Protein AF-A0A3R6K7F9-F1 (afdb_monomer)

Radius of gyration: 32.55 Å; Cα contacts (8 Å, |Δi|>4): 273; chains: 1; bounding box: 119×40×56 Å

pLDDT: mean 81.78, std 15.47, range [38.12, 97.56]

Sequence (192 aa):
MNESFYEGEYFMNFKKLGSNKYKSAFTLAELLVVVAIVGILVAISIPVFTSQRKKAIIATNKANIRAAKAAAIAAMYDDEASLDKASSSTKGAVSYFVYDVKSGSIVTTISSGNYNPTVTYAGKSWTMNELGRQMRSDASAYKICEVVLVYVGNNADDGALIQTAPYYTDDDELGFAKNNPFGPGNGSANAS

Solvent-accessible surface area (backbone atoms only — not comparable to full-atom values): 10979 Å² total; per-residue (Å²): 133,87,86,80,89,83,82,80,81,81,81,79,80,80,79,82,82,83,70,96,65,91,68,86,68,83,47,71,65,62,52,50,55,49,55,53,53,51,50,58,52,47,68,58,44,52,64,53,52,54,53,52,50,47,52,50,34,52,51,50,40,42,51,51,45,52,51,35,50,54,50,46,53,53,53,27,76,75,30,68,66,32,42,51,18,51,70,32,89,48,66,30,22,28,24,41,31,36,21,34,56,84,81,69,41,74,79,45,79,45,68,39,69,55,81,66,49,79,44,78,57,96,94,38,80,35,40,49,57,55,50,19,42,49,33,36,49,42,45,76,69,66,40,71,56,62,49,35,37,37,39,36,16,30,48,71,66,61,35,41,51,66,32,26,11,48,34,44,45,85,84,73,40,74,49,66,83,85,86,56,38,47,30,63,53,55,88,50,85,78,74,97

Mean predicted aligned error: 11.05 Å

Foldseek 3Di:
DDDDDDDDDDDDDPDPDDDDDPPVDCDPVNVVVVVVVVVVVCVVCVVVVVVVLLVVLLVLQLVLQVLQLVQVVVVCVVDPLSVCQLPDPDAQQKKKFKAFSVVSHTPDIDRDSDDFDWDDDPNDIDTPQRVLLVQLVCVVVSHRRRIKMWMAGDHNFAADRIWIRFFADPVSHTDDRDRGSIHDGHPCPDTD

Nearest PDB structures (foldseek):
  7x30-assembly1_P  TM=4.704E-01  e=4.367E+00  Staphylococcus phage S6
  6p8o-assembly1_A  TM=2.411E-01  e=7.192E+00  Pseudomonas aeruginosa
  6p8o-assembly2_B  TM=2.421E-01  e=8.148E+00  Pseudomonas aeruginosa
  4ftx-assembly1_A  TM=2.309E-01  e=7.192E+00  Saccharomyces cerevisiae S288C

Structure (mmCIF, N/CA/C/O backbone):
data_AF-A0A3R6K7F9-F1
#
_entry.id   AF-A0A3R6K7F9-F1
#
loop_
_atom_site.group_PDB
_atom_site.id
_atom_site.type_symbol
_atom_site.label_atom_id
_atom_site.label_alt_id
_atom_site.label_comp_id
_atom_site.label_asym_id
_atom_site.label_entity_id
_atom_site.label_seq_id
_atom_site.pdbx_PDB_ins_code
_atom_site.Cartn_x
_atom_site.Cartn_y
_atom_site.Cartn_z
_atom_site.occupancy
_atom_site.B_iso_or_equiv
_atom_site.auth_seq_id
_atom_site.auth_comp_id
_atom_site.auth_asym_id
_atom_site.auth_atom_id
_atom_site.pdbx_PDB_model_num
ATOM 1 N N . MET A 1 1 ? -95.256 10.271 21.109 1.00 38.12 1 MET A N 1
ATOM 2 C CA . MET A 1 1 ? -95.340 8.823 20.834 1.00 38.12 1 MET A CA 1
ATOM 3 C C . MET A 1 1 ? -94.013 8.468 20.184 1.00 38.12 1 MET A C 1
ATOM 5 O O . MET A 1 1 ? -93.794 8.900 19.062 1.00 38.12 1 MET A O 1
ATOM 9 N N . ASN A 1 2 ? -92.992 8.135 20.982 1.00 42.25 2 ASN A N 1
ATOM 10 C CA . ASN A 1 2 ? -92.699 6.795 21.548 1.00 42.25 2 ASN A CA 1
ATOM 11 C C . ASN A 1 2 ? -92.408 5.811 20.410 1.00 42.25 2 ASN A C 1
ATOM 13 O O . ASN A 1 2 ? -93.186 5.761 19.468 1.00 42.25 2 ASN A O 1
ATOM 17 N N . GLU A 1 3 ? -91.368 4.988 20.393 1.00 46.72 3 GLU A N 1
ATOM 18 C CA . GLU A 1 3 ? -90.313 4.546 21.324 1.00 46.72 3 GLU A CA 1
ATOM 19 C C . GLU A 1 3 ? -89.380 3.710 20.414 1.00 46.72 3 GLU A C 1
ATOM 21 O O . GLU A 1 3 ? -89.854 3.107 19.455 1.00 46.72 3 GLU A O 1
ATOM 26 N N . SER A 1 4 ? -88.057 3.661 20.523 1.00 39.88 4 SER A N 1
ATOM 27 C CA . SER A 1 4 ? -87.260 2.825 21.443 1.00 39.88 4 SER A CA 1
ATOM 28 C C . SER A 1 4 ? -85.889 2.709 20.742 1.00 39.88 4 SER A C 1
ATOM 30 O O . SER A 1 4 ? -85.823 2.405 19.555 1.00 39.88 4 SER A O 1
ATOM 32 N N . PHE A 1 5 ? -84.806 3.275 21.272 1.00 47.31 5 PHE A N 1
ATOM 33 C CA . PHE A 1 5 ? -83.862 2.641 22.200 1.00 47.31 5 PHE A CA 1
ATOM 34 C C . PHE A 1 5 ? -83.457 1.213 21.791 1.00 47.31 5 PHE A C 1
ATOM 36 O O . PHE A 1 5 ? -84.077 0.237 22.197 1.00 47.31 5 PHE A O 1
ATOM 43 N N . TYR A 1 6 ? -82.387 1.109 20.998 1.00 52.88 6 TYR A N 1
ATOM 44 C CA . TYR A 1 6 ? -81.617 -0.124 20.837 1.00 52.88 6 TYR A CA 1
ATOM 45 C C . TYR A 1 6 ? -80.310 0.024 21.620 1.00 52.88 6 TYR A C 1
ATOM 47 O O . TYR A 1 6 ? -79.323 0.543 21.099 1.00 52.88 6 TYR A O 1
ATOM 55 N N . GLU A 1 7 ? -80.305 -0.423 22.877 1.00 55.41 7 GLU A N 1
ATOM 56 C CA . GLU A 1 7 ? -79.061 -0.771 23.564 1.00 55.41 7 GLU A CA 1
ATOM 57 C C . GLU A 1 7 ? -78.643 -2.171 23.119 1.00 55.41 7 GLU A C 1
ATOM 59 O O . GLU A 1 7 ? -79.274 -3.173 23.449 1.00 55.41 7 GLU A O 1
ATOM 64 N N . GLY A 1 8 ? -77.586 -2.237 22.313 1.00 58.84 8 GLY A N 1
ATOM 65 C CA . GLY A 1 8 ? -76.864 -3.479 22.088 1.00 58.84 8 GLY A CA 1
ATOM 66 C C . GLY A 1 8 ? -75.896 -3.698 23.243 1.00 58.84 8 GLY A C 1
ATOM 67 O O . GLY A 1 8 ? -74.844 -3.062 23.288 1.00 58.84 8 GLY A O 1
ATOM 68 N N . GLU A 1 9 ? -76.234 -4.587 24.173 1.00 59.97 9 GLU A N 1
ATOM 69 C CA . GLU A 1 9 ? -75.288 -5.042 25.189 1.00 59.97 9 GLU A CA 1
ATOM 70 C C . GLU A 1 9 ? -74.189 -5.895 24.536 1.00 59.97 9 GLU A C 1
ATOM 72 O O . GLU A 1 9 ? -74.409 -7.029 24.105 1.00 59.97 9 GLU A O 1
ATOM 77 N N . TYR A 1 10 ? -72.971 -5.356 24.461 1.00 63.41 10 TYR A N 1
ATOM 78 C CA . TYR A 1 10 ? -71.791 -6.129 24.082 1.00 63.41 10 TYR A CA 1
ATOM 79 C C . TYR A 1 10 ? -71.308 -6.944 25.289 1.00 63.41 10 TYR A C 1
ATOM 81 O O . TYR A 1 10 ? -70.499 -6.484 26.093 1.00 63.41 10 TYR A O 1
ATOM 89 N N . PHE A 1 11 ? -71.781 -8.185 25.408 1.00 60.78 11 PHE A N 1
ATOM 90 C CA . PHE A 1 11 ? -71.255 -9.146 26.377 1.00 60.78 11 PHE A CA 1
ATOM 91 C C . PHE A 1 11 ? -69.821 -9.564 26.007 1.00 60.78 11 PHE A C 1
ATOM 93 O O . PHE A 1 11 ? -69.600 -10.432 25.160 1.00 60.78 11 PHE A O 1
ATOM 100 N N . MET A 1 12 ? -68.819 -8.979 26.670 1.00 61.97 12 MET A N 1
ATOM 101 C CA . MET A 1 12 ? -67.448 -9.499 2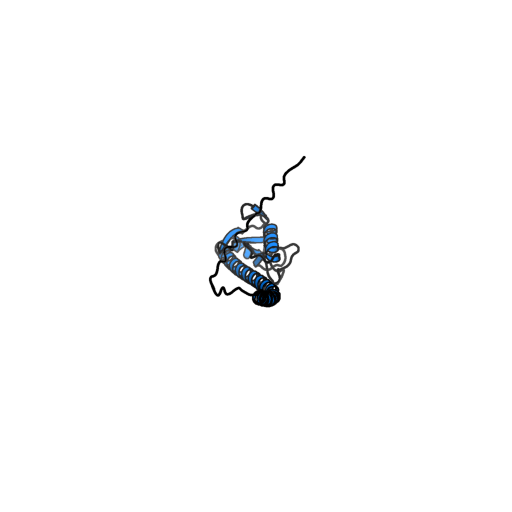6.652 1.00 61.97 12 MET A CA 1
ATOM 102 C C . MET A 1 12 ? -67.352 -10.753 27.529 1.00 61.97 12 MET A C 1
ATOM 104 O O . MET A 1 12 ? -67.351 -10.687 28.757 1.00 61.97 12 MET A O 1
ATOM 108 N N . ASN A 1 13 ? -67.238 -11.914 26.889 1.00 59.28 13 ASN A N 1
ATOM 109 C CA . ASN A 1 13 ? -67.060 -13.193 27.564 1.00 59.28 13 ASN A CA 1
ATOM 110 C C . ASN A 1 13 ? -65.585 -13.366 27.980 1.00 59.28 13 ASN A C 1
ATOM 112 O O . ASN A 1 13 ? -64.733 -13.735 27.168 1.00 59.28 13 ASN A O 1
ATOM 116 N N . PHE A 1 14 ? -65.256 -13.072 29.241 1.00 60.75 14 PHE A N 1
ATOM 117 C CA . PHE A 1 14 ? -63.891 -13.221 29.752 1.00 60.75 14 PHE A CA 1
ATOM 118 C C . PHE A 1 14 ? -63.620 -14.689 30.110 1.00 60.75 14 PHE A C 1
ATOM 120 O O . PHE A 1 14 ? -63.813 -15.138 31.242 1.00 60.75 14 PHE A O 1
ATOM 127 N N . LYS A 1 15 ? -63.164 -15.473 29.126 1.00 62.62 15 LYS A N 1
ATOM 128 C CA . LYS A 1 15 ? -62.689 -16.843 29.354 1.00 62.62 15 LYS A CA 1
ATOM 129 C C . LYS A 1 15 ? -61.452 -16.793 30.255 1.00 62.62 15 LYS A C 1
ATOM 131 O O . LYS A 1 15 ? -60.356 -16.452 29.815 1.00 62.62 15 LYS A O 1
ATOM 136 N N . LYS A 1 16 ? -61.632 -17.145 31.529 1.00 60.97 16 LYS A N 1
ATOM 137 C CA . LYS A 1 16 ? -60.562 -17.271 32.526 1.00 60.97 16 LYS A CA 1
ATOM 138 C C . LYS A 1 16 ? -59.625 -18.416 32.118 1.00 60.97 16 LYS A C 1
ATOM 140 O O . LYS A 1 16 ? -59.870 -19.578 32.431 1.00 60.97 16 LYS A O 1
ATOM 145 N N . LEU A 1 17 ? -58.559 -18.094 31.388 1.00 60.81 17 LEU A N 1
ATOM 146 C CA . LEU A 1 17 ? -57.470 -19.023 31.087 1.00 60.81 17 LEU A CA 1
ATOM 147 C C . LEU A 1 17 ? -56.570 -19.146 32.319 1.00 60.81 17 LEU A C 1
ATOM 149 O O . LEU A 1 17 ? -55.587 -18.428 32.480 1.00 60.81 17 LEU A O 1
ATOM 153 N N . GLY A 1 18 ? -56.940 -20.063 33.210 1.00 65.38 18 GLY A N 1
ATOM 154 C CA . GLY A 1 18 ? -56.031 -20.583 34.220 1.00 65.38 18 GLY A CA 1
ATOM 155 C C . GLY A 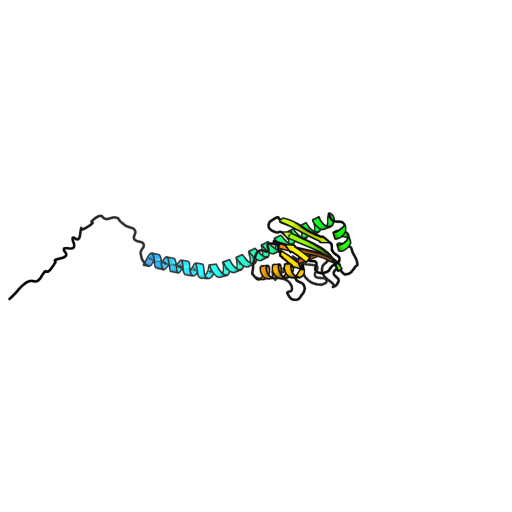1 18 ? -55.087 -21.608 33.597 1.00 65.38 18 GLY A C 1
ATOM 156 O O . GLY A 1 18 ? -55.534 -22.644 33.121 1.00 65.38 18 GLY A O 1
ATOM 157 N N . SER A 1 19 ? -53.783 -21.340 33.638 1.00 53.56 19 SER A N 1
ATOM 158 C CA . SER A 1 19 ? -52.758 -22.380 33.780 1.00 53.56 19 SER A CA 1
ATOM 159 C C . SER A 1 19 ? -51.440 -21.720 34.173 1.00 53.56 19 SER A C 1
ATOM 161 O O . SER A 1 19 ? -50.854 -20.973 33.385 1.00 53.56 19 SER A O 1
ATOM 163 N N . ASN A 1 20 ? -50.986 -22.009 35.391 1.00 56.84 20 ASN A N 1
ATOM 164 C CA . ASN A 1 20 ? -49.657 -21.690 35.892 1.00 56.84 20 ASN A CA 1
ATOM 165 C C . ASN A 1 20 ? -48.597 -22.270 34.950 1.00 56.84 20 ASN A C 1
ATOM 167 O O . ASN A 1 20 ? -48.280 -23.455 34.996 1.00 56.84 20 ASN A O 1
ATOM 171 N N . LYS A 1 21 ? -48.037 -21.422 34.094 1.00 58.62 21 LYS A N 1
ATOM 172 C CA . LYS A 1 21 ? -46.681 -21.602 33.593 1.00 58.62 21 LYS A CA 1
ATOM 173 C C . LYS A 1 21 ? -45.859 -20.593 34.368 1.00 58.62 21 LYS A C 1
ATOM 175 O O . LYS A 1 21 ? -46.152 -19.402 34.270 1.00 58.62 21 LYS A O 1
ATOM 180 N N . TYR A 1 22 ? -44.862 -21.049 35.121 1.00 56.72 22 TYR A N 1
ATOM 181 C CA . TYR A 1 22 ? -43.756 -20.201 35.554 1.00 56.72 22 TYR A CA 1
ATOM 182 C C . TYR A 1 22 ? -43.057 -19.701 34.284 1.00 56.72 22 TYR A C 1
ATOM 184 O O . TYR A 1 22 ? -42.066 -20.259 33.828 1.00 56.72 22 TYR A O 1
ATOM 192 N N . LYS A 1 23 ? -43.653 -18.711 33.618 1.00 60.25 23 LYS A N 1
ATOM 193 C CA . LYS A 1 23 ? -42.991 -17.968 32.563 1.00 60.25 23 LYS A CA 1
ATOM 194 C C . LYS A 1 23 ? -41.960 -17.143 33.311 1.00 60.25 23 LYS A C 1
ATOM 196 O O . LYS A 1 23 ? -42.345 -16.253 34.065 1.00 60.25 23 LYS A O 1
ATOM 201 N N . SER A 1 24 ? -40.683 -17.479 33.153 1.00 65.94 24 SER A N 1
ATOM 202 C CA . SER A 1 24 ? -39.579 -16.607 33.543 1.00 65.94 24 SER A CA 1
ATOM 203 C C . SER A 1 24 ? -39.705 -15.329 32.712 1.00 65.94 24 SER A C 1
ATOM 205 O O . SER A 1 24 ? -39.184 -15.226 31.601 1.00 65.94 24 SER A O 1
ATOM 207 N N . ALA A 1 25 ? -40.535 -14.404 33.180 1.00 68.00 25 ALA A N 1
ATOM 208 C CA . ALA A 1 25 ? -40.687 -13.101 32.576 1.00 68.00 25 ALA A CA 1
ATOM 209 C C . ALA A 1 25 ? -39.438 -12.312 32.956 1.00 68.00 25 ALA A C 1
ATOM 211 O O . ALA A 1 25 ? -39.238 -12.009 34.129 1.00 68.00 25 ALA A O 1
ATOM 212 N N . PHE A 1 26 ? -38.595 -12.046 31.960 1.00 77.38 26 PHE A N 1
ATOM 213 C CA . PHE A 1 26 ? -37.447 -11.159 32.085 1.00 77.38 26 PHE A CA 1
ATOM 214 C C . PHE A 1 26 ? -37.941 -9.830 32.663 1.00 77.38 26 PHE A C 1
A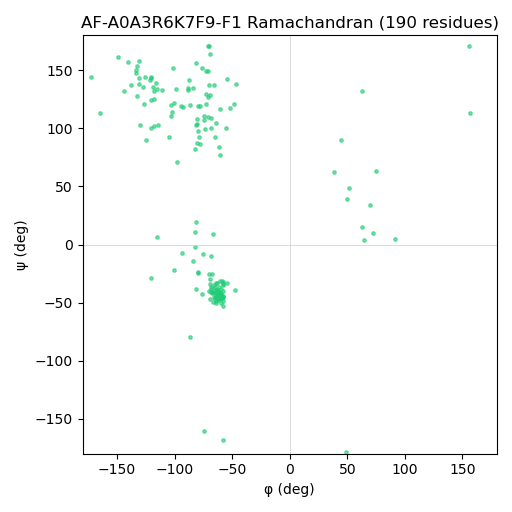TOM 216 O O . PHE A 1 26 ? -38.824 -9.186 32.088 1.00 77.38 26 PHE A O 1
ATOM 223 N N . THR A 1 27 ? -37.462 -9.465 33.844 1.00 88.19 27 THR A N 1
ATOM 224 C CA . THR A 1 27 ? -37.918 -8.254 34.519 1.00 88.19 27 THR A CA 1
ATOM 225 C C . THR A 1 27 ? -37.347 -7.025 33.808 1.00 88.19 27 THR A C 1
ATOM 227 O O . THR A 1 27 ? -36.249 -7.053 33.248 1.00 88.19 27 THR A O 1
ATOM 230 N N . LEU A 1 28 ? -38.074 -5.903 33.836 1.00 85.38 28 LEU A N 1
ATOM 231 C CA . LEU A 1 28 ? -37.563 -4.639 33.286 1.00 85.38 28 LEU A CA 1
ATOM 232 C C . LEU A 1 28 ? -36.253 -4.211 33.967 1.00 85.38 28 LEU A C 1
ATOM 234 O O . LEU A 1 28 ? -35.392 -3.629 33.316 1.00 85.38 28 LEU A O 1
ATOM 238 N N . ALA A 1 29 ? -36.087 -4.535 35.253 1.00 89.69 29 ALA A N 1
ATOM 239 C CA . ALA A 1 29 ? -34.870 -4.257 36.010 1.00 89.69 29 ALA A CA 1
ATOM 240 C C . ALA A 1 29 ? -33.674 -5.106 35.540 1.00 89.69 29 ALA A C 1
ATOM 242 O O . ALA A 1 29 ? -32.575 -4.571 35.398 1.00 89.69 29 ALA A O 1
ATOM 243 N N . GLU A 1 30 ? -33.886 -6.395 35.246 1.00 89.00 30 GLU A N 1
ATOM 244 C CA . GLU A 1 30 ? -32.853 -7.266 34.663 1.00 89.00 30 GLU A CA 1
ATOM 245 C C . GLU A 1 30 ? -32.405 -6.758 33.296 1.00 89.00 30 GLU A C 1
ATOM 247 O O . GLU A 1 30 ? -31.211 -6.718 33.014 1.00 89.00 30 GLU A O 1
ATOM 252 N N . LEU A 1 31 ? -33.337 -6.295 32.460 1.00 90.50 31 LEU A N 1
ATOM 253 C CA . LEU A 1 31 ? -32.965 -5.678 31.191 1.00 90.50 31 LEU A CA 1
ATOM 254 C C . LEU A 1 31 ? -32.183 -4.387 31.414 1.00 90.50 31 LEU A C 1
ATOM 256 O O . LEU A 1 31 ? -31.135 -4.204 30.802 1.00 90.50 31 LEU A O 1
ATOM 260 N N . LEU A 1 32 ? -32.651 -3.524 32.316 1.00 92.38 32 LEU A N 1
ATOM 261 C CA . LEU A 1 32 ? -32.056 -2.214 32.567 1.00 92.38 32 LEU A CA 1
ATOM 262 C C . LEU A 1 32 ? -30.598 -2.320 33.024 1.00 92.38 32 LEU A C 1
ATOM 264 O O . LEU A 1 32 ? -29.740 -1.616 32.488 1.00 92.38 32 LEU A O 1
ATOM 268 N N . VAL A 1 33 ? -30.291 -3.215 33.966 1.00 93.62 33 VAL A N 1
ATOM 269 C CA . VAL A 1 33 ? -28.906 -3.385 34.431 1.00 93.62 33 VAL A CA 1
ATOM 270 C C . VAL A 1 33 ? -28.003 -3.939 33.323 1.00 93.62 33 VAL A C 1
ATOM 272 O O . VAL A 1 33 ? -26.853 -3.522 33.202 1.00 93.62 33 VAL A O 1
ATOM 275 N N . VAL A 1 34 ? -28.529 -4.809 32.454 1.00 94.75 34 VAL A N 1
ATOM 276 C CA . VAL A 1 34 ? -27.771 -5.371 31.328 1.00 94.75 34 VAL A CA 1
ATOM 277 C C . VAL A 1 34 ? -27.427 -4.293 30.303 1.00 94.75 34 VAL A C 1
ATOM 279 O O . VAL A 1 34 ? -26.256 -4.165 29.944 1.00 94.75 34 VAL A O 1
ATOM 282 N N . VAL A 1 35 ? -28.393 -3.478 29.861 1.00 95.25 35 VAL A N 1
ATOM 283 C CA . VAL A 1 35 ? -28.083 -2.376 28.928 1.00 95.25 35 VAL A CA 1
ATOM 284 C C . VAL A 1 35 ? -27.157 -1.337 29.557 1.00 95.25 35 VAL A C 1
ATOM 286 O O . VAL A 1 35 ? -26.306 -0.799 28.850 1.00 95.25 35 VAL A O 1
ATOM 289 N N . ALA A 1 36 ? -27.250 -1.095 30.869 1.00 96.00 36 ALA A N 1
ATOM 290 C CA . ALA A 1 36 ? -26.322 -0.208 31.569 1.00 96.00 36 ALA A CA 1
ATOM 291 C C . ALA A 1 36 ? -24.875 -0.733 31.517 1.00 96.00 36 ALA A C 1
ATOM 293 O O . ALA A 1 36 ? -23.963 0.007 31.148 1.00 96.00 36 ALA A O 1
ATOM 294 N N . ILE A 1 37 ? -24.658 -2.019 31.816 1.00 96.81 37 ILE A N 1
ATOM 295 C CA . ILE A 1 37 ? -23.322 -2.635 31.768 1.00 96.81 37 ILE A CA 1
ATOM 296 C C . ILE A 1 37 ? -22.789 -2.679 30.328 1.00 96.81 37 ILE A C 1
ATOM 298 O O . ILE A 1 37 ? -21.645 -2.291 30.087 1.00 96.81 37 ILE A O 1
ATOM 302 N N . VAL A 1 38 ? -23.611 -3.089 29.353 1.00 96.88 38 VAL A N 1
ATOM 303 C CA . VAL A 1 38 ? -23.221 -3.099 27.930 1.00 96.88 38 VAL A CA 1
ATOM 304 C C . VAL A 1 38 ? -22.862 -1.690 27.452 1.00 96.88 38 VAL A C 1
ATOM 306 O O . VAL A 1 38 ? -21.877 -1.531 26.734 1.00 96.88 38 VAL A O 1
ATOM 309 N N . GLY A 1 39 ? -23.586 -0.659 27.896 1.00 97.56 39 GLY A N 1
ATOM 310 C CA . GLY A 1 39 ? -23.279 0.737 27.585 1.00 97.56 39 GLY A CA 1
ATOM 311 C C . GLY A 1 39 ? -21.874 1.156 28.030 1.00 97.56 39 GLY A C 1
ATOM 312 O O . GLY A 1 39 ? -21.134 1.745 27.241 1.00 97.56 39 GLY A O 1
ATOM 313 N N . ILE A 1 40 ? -21.470 0.789 29.252 1.00 97.19 40 ILE A N 1
ATOM 314 C CA . ILE A 1 40 ? -20.121 1.070 29.778 1.00 97.19 40 ILE A CA 1
ATOM 315 C C . ILE A 1 40 ? -19.053 0.345 28.946 1.00 97.19 40 ILE A C 1
ATOM 317 O O . ILE A 1 40 ? -18.051 0.949 28.558 1.00 97.19 40 ILE A O 1
ATOM 321 N N . LEU A 1 41 ? -19.277 -0.934 28.626 1.00 97.50 41 LEU A N 1
ATOM 322 C CA . LEU A 1 41 ? -18.341 -1.720 27.819 1.00 97.50 41 LEU A CA 1
ATOM 323 C C . LEU A 1 41 ? -18.171 -1.133 26.415 1.00 97.50 41 LEU A C 1
ATOM 325 O O . LEU A 1 41 ? -17.044 -0.993 25.940 1.00 97.50 41 LEU A O 1
ATOM 329 N N . VAL A 1 42 ? -19.269 -0.757 25.758 1.00 97.31 42 VAL A N 1
ATOM 330 C CA . VAL A 1 42 ? -19.257 -0.173 24.410 1.00 97.31 42 VAL A CA 1
ATOM 331 C C . VAL A 1 42 ? -18.537 1.177 24.397 1.00 97.31 42 VAL A C 1
ATOM 333 O O . VAL A 1 42 ? -17.739 1.421 23.489 1.00 97.31 42 VAL A O 1
ATOM 336 N N . ALA A 1 43 ? -18.746 2.017 25.417 1.00 97.12 43 ALA A N 1
ATOM 337 C CA . ALA A 1 43 ? -18.099 3.325 25.524 1.00 97.12 43 ALA A CA 1
ATOM 338 C C . ALA A 1 43 ? -16.562 3.234 25.510 1.00 97.12 43 ALA A C 1
ATOM 340 O O . ALA A 1 43 ? -15.905 4.040 24.852 1.00 97.12 43 ALA A O 1
ATOM 341 N N . ILE A 1 44 ? -15.986 2.229 26.180 1.00 96.44 44 ILE A N 1
ATOM 342 C CA . ILE A 1 44 ? -14.532 1.986 26.183 1.00 96.44 44 ILE A CA 1
ATOM 343 C C . ILE A 1 44 ? -14.097 1.230 24.917 1.00 96.44 44 ILE A C 1
ATOM 345 O O . ILE A 1 44 ? -13.044 1.513 24.342 1.00 96.44 44 ILE A O 1
ATOM 349 N N . SER A 1 45 ? -14.907 0.276 24.455 1.00 96.94 45 SER A N 1
ATOM 350 C CA . SER A 1 45 ? -14.522 -0.643 23.377 1.00 96.94 45 SER A CA 1
ATOM 351 C C . SER A 1 45 ? -14.426 0.033 22.010 1.00 96.94 45 SER A C 1
ATOM 353 O O . SER A 1 45 ? -13.498 -0.260 21.260 1.00 96.94 45 SER A O 1
ATOM 355 N N . ILE A 1 46 ? -15.335 0.955 21.669 1.00 96.25 46 ILE A N 1
ATOM 356 C CA . ILE A 1 46 ? -15.349 1.628 20.355 1.00 96.25 46 ILE A CA 1
ATOM 357 C C . ILE A 1 46 ? -14.038 2.376 20.044 1.00 96.25 46 ILE A C 1
ATOM 359 O O . ILE A 1 46 ? -13.465 2.129 18.974 1.00 96.25 46 ILE A O 1
ATOM 363 N N . PRO A 1 47 ? -13.527 3.281 20.908 1.00 95.31 47 PRO A N 1
ATOM 364 C CA . PRO A 1 47 ? -12.300 4.018 20.602 1.00 95.31 47 PRO A CA 1
ATOM 365 C C . PRO A 1 47 ? -11.076 3.097 20.528 1.00 95.31 47 PRO A C 1
ATOM 367 O O . PRO A 1 47 ? -10.252 3.245 19.621 1.00 95.31 47 PRO A O 1
ATOM 370 N N . VAL A 1 48 ? -10.985 2.105 21.423 1.00 97.19 48 VAL A N 1
ATOM 371 C CA . VAL A 1 48 ? -9.888 1.125 21.437 1.00 97.19 48 VAL A CA 1
ATOM 372 C C . VAL A 1 48 ? -9.898 0.285 20.162 1.00 97.19 48 VAL A C 1
ATOM 374 O O . VAL A 1 48 ? -8.884 0.215 19.466 1.00 97.19 48 VAL A O 1
ATOM 377 N N . PHE A 1 49 ? -11.049 -0.287 19.806 1.00 96.25 49 PHE A N 1
ATOM 378 C CA . PHE A 1 49 ? -11.210 -1.093 18.598 1.00 96.25 49 PHE A CA 1
ATOM 379 C C . PHE A 1 49 ? -10.901 -0.287 17.333 1.00 96.25 49 PHE A C 1
ATOM 381 O O . PHE A 1 49 ? -10.198 -0.763 16.443 1.00 96.25 49 PHE A O 1
ATOM 388 N N . THR A 1 50 ? -11.360 0.965 17.263 1.00 96.06 50 THR A N 1
ATOM 389 C CA . THR A 1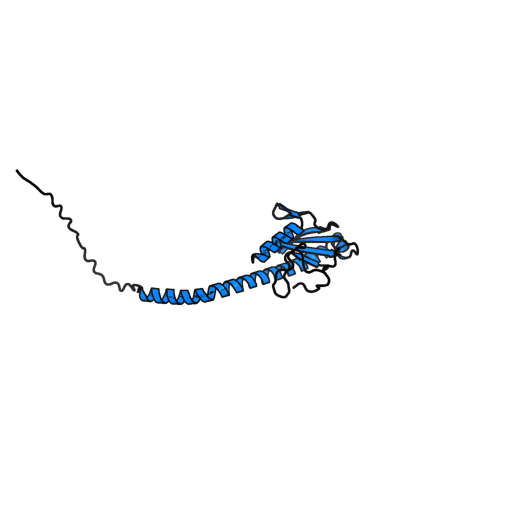 50 ? -11.098 1.845 16.115 1.00 96.06 50 THR A CA 1
ATOM 390 C C . THR A 1 50 ? -9.605 2.140 15.958 1.00 96.06 50 THR A C 1
ATOM 392 O O . THR A 1 50 ? -9.083 2.087 14.844 1.00 96.06 50 THR A O 1
ATOM 395 N N . SER A 1 51 ? -8.895 2.414 17.056 1.00 95.25 51 SER A N 1
ATOM 396 C CA . SER A 1 51 ? -7.444 2.642 17.039 1.00 95.25 51 SER A CA 1
ATOM 397 C C . SER A 1 51 ? -6.672 1.385 16.621 1.00 95.25 51 SER A C 1
ATOM 399 O O . SER A 1 51 ? -5.821 1.442 15.732 1.00 95.25 51 SER A O 1
ATOM 401 N N . GLN A 1 52 ? -7.023 0.227 17.188 1.00 96.56 52 GLN A N 1
ATOM 402 C CA . GLN A 1 52 ? -6.409 -1.055 16.829 1.00 96.56 52 GLN A CA 1
ATOM 403 C C . GLN A 1 52 ? -6.651 -1.415 15.361 1.00 96.56 52 GLN A C 1
ATOM 405 O O . GLN A 1 52 ? -5.722 -1.833 14.673 1.00 96.56 52 GLN A O 1
ATOM 410 N N . ARG A 1 53 ? -7.864 -1.178 14.848 1.00 96.00 53 ARG A N 1
ATOM 411 C CA . ARG A 1 53 ? -8.193 -1.389 13.436 1.00 96.00 53 ARG A CA 1
ATOM 412 C C . ARG A 1 53 ? -7.306 -0.544 12.520 1.00 96.00 53 ARG A C 1
ATOM 414 O O . ARG A 1 53 ? -6.770 -1.076 11.553 1.00 96.00 53 ARG A O 1
ATOM 421 N N . LYS A 1 54 ? -7.113 0.745 12.826 1.00 95.50 54 LYS A N 1
ATOM 422 C CA . LYS A 1 54 ? -6.224 1.630 12.049 1.00 95.50 54 LYS A CA 1
ATOM 423 C C . LYS A 1 54 ? -4.785 1.111 12.023 1.00 95.50 54 LYS A C 1
ATOM 425 O O . LYS A 1 54 ? -4.196 1.037 10.949 1.00 95.50 54 LYS A O 1
ATOM 430 N N . LYS A 1 55 ? -4.251 0.698 13.177 1.00 95.00 55 LYS A N 1
ATOM 431 C CA . LYS A 1 55 ? -2.908 0.101 13.273 1.00 95.00 55 LYS A CA 1
ATOM 432 C C . LYS A 1 55 ? -2.791 -1.190 12.466 1.00 95.00 55 LYS A C 1
ATOM 434 O O . LYS A 1 55 ? -1.810 -1.369 11.754 1.00 95.00 55 LYS A O 1
ATOM 439 N N . ALA A 1 56 ? -3.805 -2.054 12.521 1.00 96.50 56 ALA A N 1
ATOM 440 C CA . ALA A 1 56 ? -3.836 -3.285 11.735 1.00 96.50 56 ALA A CA 1
ATOM 441 C C . ALA A 1 56 ? -3.788 -2.995 10.227 1.00 96.50 56 ALA A C 1
ATOM 443 O O . ALA A 1 56 ? -3.007 -3.614 9.515 1.00 96.50 56 ALA A O 1
ATOM 444 N N . ILE A 1 57 ? -4.551 -2.006 9.751 1.00 96.25 57 ILE A N 1
ATOM 445 C CA . ILE A 1 57 ? -4.537 -1.593 8.339 1.00 96.25 57 ILE A CA 1
ATOM 446 C C . ILE A 1 57 ? -3.158 -1.073 7.918 1.00 96.25 57 ILE A C 1
ATOM 448 O O . ILE A 1 57 ? -2.658 -1.468 6.867 1.00 96.25 57 ILE A O 1
ATOM 452 N N . ILE A 1 58 ? -2.525 -0.223 8.733 1.00 95.12 58 ILE A N 1
ATOM 453 C CA . ILE A 1 58 ? -1.174 0.285 8.445 1.00 95.12 58 ILE A CA 1
ATOM 454 C C . ILE A 1 58 ? -0.172 -0.873 8.386 1.00 95.12 58 ILE A C 1
ATOM 456 O O . ILE A 1 58 ? 0.603 -0.961 7.436 1.00 95.12 58 ILE A O 1
ATOM 460 N N . ALA A 1 59 ? -0.231 -1.802 9.343 1.00 95.62 59 ALA A N 1
ATOM 461 C CA . ALA A 1 59 ? 0.626 -2.983 9.361 1.00 95.62 59 ALA A CA 1
ATOM 462 C C . ALA A 1 59 ? 0.433 -3.860 8.110 1.00 95.62 59 ALA A C 1
ATOM 464 O O . ALA A 1 59 ? 1.418 -4.291 7.508 1.00 95.62 59 ALA A O 1
ATOM 465 N N . THR A 1 60 ? -0.815 -4.075 7.676 1.00 96.31 60 THR A N 1
ATOM 466 C CA . THR A 1 60 ? -1.128 -4.788 6.428 1.00 96.31 60 THR A CA 1
ATOM 467 C C . THR A 1 60 ? -0.554 -4.066 5.213 1.00 96.31 60 THR A C 1
ATOM 469 O O . THR A 1 60 ? 0.116 -4.691 4.395 1.00 96.31 60 THR A O 1
ATOM 472 N N . ASN A 1 61 ? -0.743 -2.750 5.105 1.00 95.38 61 ASN A N 1
ATOM 473 C CA . ASN A 1 61 ? -0.204 -1.984 3.984 1.00 95.38 61 ASN A CA 1
ATOM 474 C C . ASN A 1 61 ? 1.331 -2.007 3.965 1.00 95.38 61 ASN A C 1
ATOM 476 O O . ASN A 1 61 ? 1.912 -2.195 2.901 1.00 95.38 61 ASN A O 1
ATOM 480 N N . LYS A 1 62 ? 1.998 -1.896 5.122 1.00 94.12 62 LYS A N 1
ATOM 481 C CA . LYS A 1 62 ? 3.459 -2.053 5.233 1.00 94.12 62 LYS A CA 1
ATOM 482 C C . LYS A 1 62 ? 3.918 -3.443 4.776 1.00 94.12 62 LYS A C 1
ATOM 484 O O . LYS A 1 62 ? 4.893 -3.554 4.038 1.00 94.12 62 LYS A O 1
ATOM 489 N N . ALA A 1 63 ? 3.205 -4.506 5.152 1.00 95.75 63 ALA A N 1
ATOM 490 C CA . ALA A 1 63 ? 3.505 -5.857 4.674 1.00 95.75 63 ALA A CA 1
ATOM 491 C C . ALA A 1 63 ? 3.356 -5.975 3.146 1.00 95.75 63 ALA A C 1
ATOM 493 O O . ALA A 1 63 ? 4.255 -6.492 2.483 1.00 95.75 63 ALA A O 1
ATOM 494 N N . ASN A 1 64 ? 2.282 -5.418 2.581 1.00 96.25 64 ASN A N 1
ATOM 495 C CA . ASN A 1 64 ? 2.061 -5.384 1.134 1.00 96.25 64 ASN A CA 1
ATOM 496 C C . ASN A 1 64 ? 3.145 -4.579 0.406 1.00 96.25 64 ASN A C 1
ATOM 498 O O . ASN A 1 64 ? 3.606 -4.999 -0.649 1.00 96.25 64 ASN A O 1
ATOM 502 N N . ILE A 1 65 ? 3.603 -3.461 0.980 1.00 94.25 65 ILE A N 1
ATOM 503 C CA . ILE A 1 65 ? 4.711 -2.662 0.439 1.00 94.25 65 ILE A CA 1
ATOM 504 C C . ILE A 1 65 ? 6.004 -3.479 0.384 1.00 94.25 65 ILE A C 1
ATOM 506 O O . ILE A 1 65 ? 6.700 -3.451 -0.629 1.00 94.25 65 ILE A O 1
ATOM 510 N N . ARG A 1 66 ? 6.328 -4.234 1.440 1.00 94.19 66 ARG A N 1
ATOM 511 C CA . ARG A 1 66 ? 7.513 -5.111 1.452 1.00 94.19 66 ARG A CA 1
ATOM 512 C C . ARG A 1 66 ? 7.417 -6.204 0.393 1.00 94.19 66 ARG A C 1
ATOM 514 O O . ARG A 1 66 ? 8.387 -6.425 -0.327 1.00 94.19 66 ARG A O 1
ATOM 521 N N . ALA A 1 67 ? 6.251 -6.838 0.269 1.00 96.12 67 ALA A N 1
ATOM 522 C CA . ALA A 1 67 ? 6.001 -7.841 -0.762 1.00 96.12 67 ALA A CA 1
ATOM 523 C C . ALA A 1 67 ? 6.145 -7.247 -2.172 1.00 96.12 67 ALA A C 1
ATOM 525 O O . ALA A 1 67 ? 6.840 -7.816 -3.009 1.00 96.12 67 ALA A O 1
ATOM 526 N N . ALA A 1 68 ? 5.580 -6.060 -2.406 1.00 96.00 68 ALA A N 1
ATOM 527 C CA . ALA A 1 68 ? 5.684 -5.350 -3.674 1.00 96.00 68 ALA A CA 1
ATOM 528 C C . ALA A 1 68 ? 7.134 -4.997 -4.028 1.00 96.00 68 ALA A C 1
ATOM 530 O O . ALA A 1 68 ? 7.554 -5.231 -5.157 1.00 96.00 68 ALA A O 1
ATOM 531 N N . LYS A 1 69 ? 7.920 -4.485 -3.068 1.00 93.06 69 LYS A N 1
ATOM 532 C CA . LYS A 1 69 ? 9.355 -4.212 -3.266 1.00 93.06 69 LYS A CA 1
ATOM 533 C C . LYS A 1 69 ? 10.107 -5.478 -3.670 1.00 93.06 69 LYS A C 1
ATOM 535 O O . LYS A 1 69 ? 10.847 -5.450 -4.645 1.00 93.06 69 LYS A O 1
ATOM 540 N N . ALA A 1 70 ? 9.902 -6.582 -2.951 1.00 94.75 70 ALA A N 1
ATOM 541 C CA . ALA A 1 70 ? 10.553 -7.851 -3.262 1.00 94.75 70 ALA A CA 1
ATOM 542 C C . ALA A 1 70 ? 10.164 -8.366 -4.658 1.00 94.75 70 ALA A C 1
ATOM 544 O O . ALA A 1 70 ? 11.036 -8.747 -5.436 1.00 94.75 70 ALA A O 1
ATOM 545 N N . ALA A 1 71 ? 8.874 -8.310 -5.000 1.00 95.19 71 ALA A N 1
ATOM 546 C CA . ALA A 1 71 ? 8.369 -8.719 -6.307 1.00 95.19 71 ALA A CA 1
ATOM 547 C C . ALA A 1 71 ? 8.913 -7.840 -7.445 1.00 95.19 71 ALA A C 1
ATOM 549 O O . ALA A 1 71 ? 9.278 -8.359 -8.494 1.00 95.19 71 ALA A O 1
ATOM 550 N N . ALA A 1 72 ? 9.013 -6.525 -7.236 1.00 93.19 72 ALA A N 1
ATOM 551 C CA . ALA A 1 72 ? 9.576 -5.599 -8.214 1.00 93.19 72 ALA A CA 1
ATOM 552 C C . ALA A 1 72 ? 11.083 -5.812 -8.413 1.00 93.19 72 ALA A C 1
ATOM 554 O O . ALA A 1 72 ? 11.550 -5.791 -9.545 1.00 93.19 72 ALA A O 1
ATOM 555 N N . ILE A 1 73 ? 11.840 -6.063 -7.338 1.00 90.62 73 ILE A N 1
ATOM 556 C CA . ILE A 1 73 ? 13.269 -6.395 -7.436 1.00 90.62 73 ILE A CA 1
ATOM 557 C C . ILE A 1 73 ? 13.455 -7.696 -8.223 1.00 90.62 73 ILE A C 1
ATOM 559 O O . ILE A 1 73 ? 14.294 -7.739 -9.115 1.00 90.62 73 ILE A O 1
ATOM 563 N N . ALA A 1 74 ? 12.661 -8.732 -7.937 1.00 92.88 74 ALA A N 1
ATOM 564 C CA . ALA A 1 74 ? 12.705 -9.981 -8.695 1.00 92.88 74 ALA A CA 1
ATOM 565 C C . ALA A 1 74 ? 12.382 -9.750 -10.182 1.00 92.88 74 ALA A C 1
ATOM 567 O O . ALA A 1 74 ? 13.180 -10.107 -11.041 1.00 92.88 74 ALA A O 1
ATOM 568 N N . ALA A 1 75 ? 11.278 -9.055 -10.479 1.00 92.00 75 ALA A N 1
ATOM 569 C CA . ALA A 1 75 ? 10.878 -8.735 -11.850 1.00 92.00 75 ALA A CA 1
ATOM 570 C C . ALA A 1 75 ? 11.917 -7.881 -12.597 1.00 92.00 75 ALA A C 1
ATOM 572 O O . ALA A 1 75 ? 12.063 -8.008 -13.807 1.00 92.00 75 ALA A O 1
ATOM 573 N N . MET A 1 76 ? 12.648 -7.018 -11.890 1.00 89.94 76 MET A N 1
ATOM 574 C CA . MET A 1 76 ? 13.730 -6.221 -12.463 1.00 89.94 76 MET A CA 1
ATOM 575 C C . MET A 1 76 ? 14.934 -7.077 -12.871 1.00 89.94 76 MET A C 1
ATOM 577 O O . MET A 1 76 ? 15.563 -6.771 -13.876 1.00 89.94 76 MET A O 1
ATOM 581 N N . TYR A 1 77 ? 15.271 -8.124 -12.113 1.00 89.81 77 TYR A N 1
ATOM 582 C CA . TYR A 1 77 ? 16.351 -9.042 -12.496 1.00 89.81 77 TYR A CA 1
ATOM 583 C C . TYR A 1 77 ? 15.985 -9.915 -13.703 1.00 89.81 77 TYR A C 1
ATOM 585 O O . TYR A 1 77 ? 16.882 -10.321 -14.436 1.00 89.81 77 TYR A O 1
ATOM 593 N N . ASP A 1 78 ? 14.691 -10.154 -13.927 1.00 90.12 78 ASP A N 1
ATOM 594 C CA . ASP A 1 78 ? 14.183 -10.897 -15.085 1.00 90.12 78 ASP A CA 1
ATOM 595 C C . ASP A 1 78 ? 14.015 -10.020 -16.349 1.00 90.12 78 ASP A C 1
ATOM 597 O O . ASP A 1 78 ? 13.855 -10.551 -17.447 1.00 90.12 78 ASP A O 1
ATOM 601 N N . ASP A 1 79 ? 14.058 -8.686 -16.220 1.00 88.12 79 ASP A N 1
ATOM 602 C CA . ASP A 1 79 ? 13.911 -7.721 -17.320 1.00 88.12 79 ASP A CA 1
ATOM 603 C C . ASP A 1 79 ? 15.179 -6.870 -17.495 1.00 88.12 79 ASP A C 1
ATOM 605 O O . ASP A 1 79 ? 15.397 -5.885 -16.782 1.00 88.12 79 ASP A O 1
ATOM 609 N N . GLU A 1 80 ? 15.996 -7.201 -18.502 1.00 86.50 80 GLU A N 1
ATOM 610 C CA . GLU A 1 80 ? 17.242 -6.480 -18.809 1.00 86.50 80 GLU A CA 1
ATOM 611 C C . GLU A 1 80 ? 17.020 -4.973 -19.017 1.00 86.50 80 GLU A C 1
ATOM 613 O O . GLU A 1 80 ? 17.868 -4.162 -18.636 1.00 86.50 80 GLU A O 1
ATOM 618 N N . ALA A 1 81 ? 15.865 -4.574 -19.567 1.00 86.75 81 ALA A N 1
ATOM 619 C CA . ALA A 1 81 ? 15.541 -3.166 -19.762 1.00 86.75 81 ALA A CA 1
ATOM 620 C C . ALA A 1 81 ? 15.385 -2.432 -18.423 1.00 86.75 81 ALA A C 1
ATOM 622 O O . ALA A 1 81 ? 15.877 -1.314 -18.276 1.00 86.75 81 ALA A O 1
ATOM 623 N N . SER A 1 82 ? 14.739 -3.052 -17.433 1.00 86.56 82 SER A N 1
ATOM 624 C CA . SER A 1 82 ? 14.630 -2.490 -16.086 1.00 86.56 82 SER A CA 1
ATOM 625 C C . SER A 1 82 ? 15.967 -2.453 -15.359 1.00 86.56 82 SER A C 1
ATOM 627 O O . SER A 1 82 ? 16.259 -1.475 -14.668 1.00 86.56 82 SER A O 1
ATOM 629 N N . LEU A 1 83 ? 16.798 -3.481 -15.537 1.00 85.62 83 LEU A N 1
ATOM 630 C CA . LEU A 1 83 ? 18.129 -3.536 -14.938 1.00 85.62 83 LEU A CA 1
ATOM 631 C C . LEU A 1 83 ? 19.051 -2.427 -15.473 1.00 85.62 83 LEU A C 1
ATOM 633 O O . LEU A 1 83 ? 19.756 -1.780 -14.691 1.00 85.62 83 LEU A O 1
ATOM 637 N N . ASP A 1 84 ? 19.001 -2.162 -16.784 1.00 86.44 84 ASP A N 1
ATOM 638 C CA . ASP A 1 84 ? 19.701 -1.038 -17.418 1.00 86.44 84 ASP A CA 1
ATOM 639 C C . ASP A 1 84 ? 19.265 0.299 -16.805 1.00 86.44 84 ASP A C 1
ATOM 641 O O . ASP A 1 84 ? 20.105 1.125 -16.449 1.00 86.44 84 ASP A O 1
ATOM 645 N N . LYS A 1 85 ? 17.957 0.505 -16.591 1.00 84.50 85 LYS A N 1
ATOM 646 C CA . LYS A 1 85 ? 17.454 1.742 -15.969 1.00 84.50 85 LYS A CA 1
ATOM 647 C C . LYS A 1 85 ? 17.864 1.882 -14.509 1.00 84.50 85 LYS A C 1
ATOM 649 O O . LYS A 1 85 ? 18.280 2.966 -14.107 1.00 84.50 85 LYS A O 1
ATOM 654 N N . ALA A 1 86 ? 17.816 0.800 -13.739 1.00 81.12 86 ALA A N 1
ATOM 655 C CA . ALA A 1 86 ? 18.253 0.794 -12.347 1.00 81.12 86 ALA A CA 1
ATOM 656 C C . ALA A 1 86 ? 19.751 1.106 -12.189 1.00 81.12 86 ALA A C 1
ATOM 658 O O . ALA A 1 86 ? 20.146 1.745 -11.216 1.00 81.12 86 ALA A O 1
ATOM 659 N N . SER A 1 87 ? 20.569 0.686 -13.158 1.00 81.19 87 SER A N 1
ATOM 660 C CA . SER A 1 87 ? 22.029 0.867 -13.147 1.00 81.19 87 SER A CA 1
ATOM 661 C C . SER A 1 87 ? 22.497 2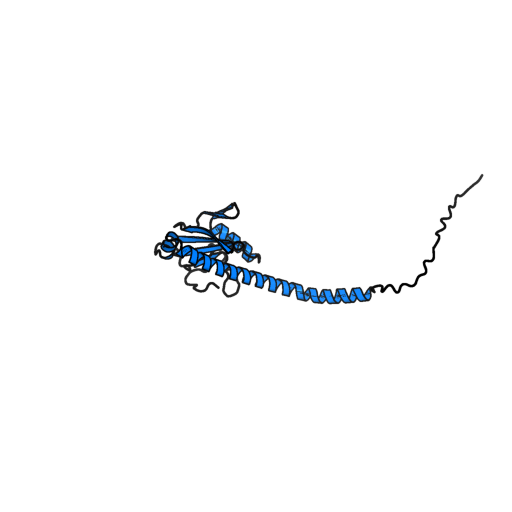.127 -13.887 1.00 81.19 87 SER A C 1
ATOM 663 O O . SER A 1 87 ? 23.680 2.469 -13.861 1.00 81.19 87 SER A O 1
ATOM 665 N N . SER A 1 88 ? 21.587 2.829 -14.565 1.00 79.75 88 SER A N 1
ATOM 666 C CA . SER A 1 88 ? 21.913 3.987 -15.389 1.00 79.75 88 SER A CA 1
ATOM 667 C C . SER A 1 88 ? 22.334 5.190 -14.542 1.00 79.75 88 SER A C 1
ATOM 669 O O . SER A 1 88 ? 21.704 5.544 -13.548 1.00 79.75 88 SER A O 1
ATOM 671 N N . SER A 1 89 ? 23.383 5.892 -14.976 1.00 75.50 89 SER A N 1
ATOM 672 C CA . SER A 1 89 ? 23.745 7.212 -14.430 1.00 75.50 89 SER A CA 1
ATOM 673 C C . SER A 1 89 ? 22.927 8.355 -15.052 1.00 75.50 89 SER A C 1
ATOM 675 O O . SER A 1 89 ? 23.103 9.517 -14.689 1.00 75.50 89 SER A O 1
ATOM 677 N N . THR A 1 90 ? 22.049 8.054 -16.014 1.00 75.25 90 THR A N 1
ATOM 678 C CA . THR A 1 90 ? 21.217 9.050 -16.689 1.00 75.25 90 THR A CA 1
ATOM 679 C C . THR A 1 90 ? 20.015 9.412 -15.822 1.00 75.25 90 THR A C 1
ATOM 681 O O . THR A 1 90 ? 19.150 8.580 -15.552 1.00 75.25 90 THR A O 1
ATOM 684 N N . LYS A 1 91 ? 19.928 10.693 -15.447 1.00 72.31 91 LYS A N 1
ATOM 685 C CA . LYS A 1 91 ? 18.747 11.306 -14.818 1.00 72.31 91 LYS A CA 1
ATOM 686 C C . LYS A 1 91 ? 17.485 10.933 -15.623 1.00 72.31 91 LYS A C 1
ATOM 688 O O . LYS A 1 91 ? 17.398 11.247 -16.808 1.00 72.31 91 LYS A O 1
ATOM 693 N N . GLY A 1 92 ? 16.513 10.274 -14.983 1.00 71.81 92 GLY A N 1
ATOM 694 C CA . GLY A 1 92 ? 15.247 9.877 -15.626 1.00 71.81 92 GLY A CA 1
ATOM 695 C C . GLY A 1 92 ? 15.217 8.497 -16.265 1.00 71.81 92 GLY A C 1
ATOM 696 O O . GLY A 1 92 ? 14.193 8.115 -16.826 1.00 71.81 92 GLY A O 1
ATOM 697 N N . ALA A 1 93 ? 16.278 7.709 -16.116 1.00 81.25 93 ALA A N 1
ATOM 698 C CA . ALA A 1 93 ? 16.225 6.283 -16.382 1.00 81.25 93 ALA A CA 1
ATOM 699 C C . ALA A 1 93 ? 15.451 5.567 -15.264 1.00 81.25 93 ALA A C 1
ATOM 701 O O . ALA A 1 93 ? 15.983 5.321 -14.181 1.00 81.25 93 ALA A O 1
ATOM 702 N N . VAL A 1 94 ? 14.174 5.272 -15.521 1.00 83.06 94 VAL A N 1
ATOM 703 C CA . VAL A 1 94 ? 13.250 4.765 -14.503 1.00 83.06 94 VAL A CA 1
ATOM 704 C C . VAL A 1 94 ? 12.442 3.573 -15.007 1.00 83.06 94 VAL A C 1
ATOM 706 O O . VAL A 1 94 ? 12.084 3.489 -16.181 1.00 83.06 94 VAL A O 1
ATOM 709 N N . SER A 1 95 ? 12.130 2.668 -14.091 1.00 89.94 95 SER A N 1
ATOM 710 C CA . SER A 1 95 ? 11.166 1.593 -14.262 1.00 89.94 95 SER A CA 1
ATOM 711 C C . SER A 1 95 ? 10.082 1.716 -13.210 1.00 89.94 95 SER A C 1
ATOM 713 O O . SER A 1 95 ? 10.334 2.035 -12.046 1.00 89.94 95 SER A O 1
ATOM 715 N N . TYR A 1 96 ? 8.855 1.434 -13.618 1.00 90.62 96 TYR A N 1
ATOM 716 C CA . TYR A 1 96 ? 7.728 1.363 -12.714 1.00 90.62 96 TYR A CA 1
ATOM 717 C C . TYR A 1 96 ? 7.093 -0.019 -12.748 1.00 90.62 96 TYR A C 1
ATOM 719 O O . TYR A 1 96 ? 6.940 -0.622 -13.809 1.00 90.62 96 TYR A O 1
ATOM 727 N N . PHE A 1 97 ? 6.641 -0.470 -11.587 1.00 92.81 97 PHE A N 1
ATOM 728 C CA . PHE A 1 97 ? 5.969 -1.741 -11.401 1.00 92.81 97 PHE A CA 1
ATOM 729 C C . PHE A 1 97 ? 4.648 -1.517 -10.669 1.00 92.81 97 PHE A C 1
ATOM 731 O O . PHE A 1 97 ? 4.577 -0.779 -9.683 1.00 92.81 97 PHE A O 1
ATOM 738 N N . VAL A 1 98 ? 3.592 -2.161 -11.151 1.00 94.44 98 VAL A N 1
ATOM 739 C CA . VAL A 1 98 ? 2.279 -2.181 -10.506 1.00 94.44 98 VAL A CA 1
ATOM 740 C C . VAL A 1 98 ? 2.122 -3.533 -9.834 1.00 94.44 98 VAL A C 1
ATOM 742 O O . VAL A 1 98 ? 2.006 -4.548 -10.519 1.00 94.44 98 VAL A O 1
ATOM 745 N N . TYR A 1 99 ? 2.135 -3.550 -8.504 1.00 95.44 99 TYR A N 1
ATOM 746 C CA . TYR A 1 99 ? 1.872 -4.745 -7.712 1.00 95.44 99 TYR A CA 1
ATOM 747 C C . TYR A 1 99 ? 0.398 -4.787 -7.324 1.00 95.44 99 TYR A C 1
ATOM 749 O O . TYR A 1 99 ? -0.088 -3.896 -6.621 1.00 95.44 99 TYR A O 1
ATOM 757 N N . ASP A 1 100 ? -0.300 -5.828 -7.762 1.00 94.44 100 ASP A N 1
ATOM 758 C CA . ASP A 1 100 ? -1.669 -6.098 -7.341 1.00 94.44 100 ASP A CA 1
ATOM 759 C C . ASP A 1 100 ? -1.645 -6.927 -6.050 1.00 94.44 100 ASP A C 1
ATOM 761 O O . ASP A 1 100 ? -1.087 -8.026 -5.990 1.00 94.44 100 ASP A O 1
ATOM 765 N N . VAL A 1 101 ? -2.230 -6.378 -4.984 1.00 94.19 101 VAL A N 1
ATOM 766 C CA . VAL A 1 101 ? -2.213 -6.997 -3.649 1.00 94.19 101 VAL A CA 1
ATOM 767 C C . VAL A 1 101 ? -3.061 -8.262 -3.610 1.00 94.19 101 VAL A C 1
ATOM 769 O O . VAL A 1 101 ? -2.762 -9.178 -2.846 1.00 94.19 101 VAL A O 1
ATOM 772 N N . LYS A 1 102 ? -4.111 -8.334 -4.431 1.00 92.88 102 LYS A N 1
ATOM 773 C CA . LYS A 1 102 ? -5.031 -9.469 -4.451 1.00 92.88 102 LYS A CA 1
ATOM 774 C C . LYS A 1 102 ? -4.414 -10.674 -5.156 1.00 92.88 102 LYS A C 1
ATOM 776 O O . LYS A 1 102 ? -4.579 -11.793 -4.677 1.00 92.88 102 LYS A O 1
ATOM 781 N N . SER A 1 103 ? -3.729 -10.461 -6.277 1.00 93.50 103 SER A N 1
ATOM 782 C CA . SER A 1 103 ? -3.015 -11.512 -7.001 1.00 93.50 103 SER A CA 1
ATOM 783 C C . SER A 1 103 ? -1.666 -11.836 -6.365 1.00 93.50 103 SER A C 1
ATOM 785 O O . SER A 1 103 ? -1.148 -12.929 -6.568 1.00 93.50 103 SER A O 1
ATOM 787 N N . GLY A 1 104 ? -1.088 -10.896 -5.613 1.00 94.56 104 GLY A N 1
ATOM 788 C CA . GLY A 1 104 ? 0.232 -11.044 -5.012 1.00 94.56 104 GLY A CA 1
ATOM 789 C C . GLY A 1 104 ? 1.352 -11.033 -6.052 1.00 94.56 104 GLY A C 1
ATOM 790 O O . GLY A 1 104 ? 2.314 -11.789 -5.937 1.00 94.56 104 GLY A O 1
ATOM 791 N N . SER A 1 105 ? 1.207 -10.260 -7.131 1.00 94.31 105 SER A N 1
ATOM 792 C CA . SER A 1 105 ? 2.146 -10.279 -8.261 1.00 94.31 105 SER A CA 1
ATOM 793 C C . SER A 1 105 ? 2.246 -8.925 -8.955 1.00 94.31 105 SER A C 1
ATOM 795 O O . SER A 1 105 ? 1.360 -8.076 -8.837 1.00 94.31 105 SER A O 1
ATOM 797 N N . ILE A 1 106 ? 3.329 -8.736 -9.710 1.00 95.00 106 ILE A N 1
ATOM 798 C CA . ILE A 1 106 ? 3.456 -7.605 -10.628 1.00 95.00 106 ILE A CA 1
ATOM 799 C C . ILE A 1 106 ? 2.538 -7.844 -11.828 1.00 95.00 106 ILE A C 1
ATOM 801 O O . ILE A 1 106 ? 2.673 -8.848 -12.522 1.00 95.00 106 ILE A O 1
ATOM 805 N N . VAL A 1 107 ? 1.601 -6.925 -12.061 1.00 93.31 107 VAL A N 1
ATOM 806 C CA . VAL A 1 107 ? 0.637 -6.994 -13.176 1.00 93.31 107 VAL A CA 1
ATOM 807 C C . VAL A 1 107 ? 1.029 -6.108 -14.352 1.00 93.31 107 VAL A C 1
ATOM 809 O O . VAL A 1 107 ? 0.613 -6.361 -15.480 1.00 93.31 107 VAL A O 1
ATOM 812 N N . THR A 1 108 ? 1.857 -5.094 -14.099 1.00 91.94 108 THR A N 1
ATOM 813 C CA . THR A 1 108 ? 2.368 -4.194 -15.133 1.00 91.94 108 THR A CA 1
ATOM 814 C C . THR A 1 108 ? 3.800 -3.802 -14.810 1.00 91.94 108 THR A C 1
ATOM 816 O O . THR A 1 108 ? 4.073 -3.340 -13.701 1.00 91.94 108 THR A O 1
ATOM 819 N N . THR A 1 109 ? 4.675 -3.905 -15.806 1.00 92.19 109 THR A N 1
ATOM 820 C CA . THR A 1 109 ? 6.040 -3.368 -15.784 1.00 92.19 109 THR A CA 1
ATOM 821 C C . THR A 1 109 ? 6.167 -2.326 -16.889 1.00 92.19 109 THR A C 1
ATOM 823 O O . THR A 1 109 ? 5.736 -2.560 -18.017 1.00 92.19 109 THR A O 1
ATOM 826 N N . ILE A 1 110 ? 6.725 -1.161 -16.565 1.00 89.69 110 ILE A N 1
ATOM 827 C CA . ILE A 1 110 ? 6.968 -0.072 -17.513 1.00 89.69 110 ILE A CA 1
ATOM 828 C C . ILE A 1 110 ? 8.416 0.384 -17.367 1.00 89.69 110 ILE A C 1
ATOM 830 O O . ILE A 1 110 ? 8.740 1.138 -16.452 1.00 89.69 110 ILE A O 1
ATOM 834 N N . SER A 1 111 ? 9.262 -0.028 -18.305 1.00 85.00 111 SER A N 1
ATOM 835 C CA . SER A 1 111 ? 10.690 0.308 -18.354 1.00 85.00 111 SER A CA 1
ATOM 836 C C . SER A 1 111 ? 10.906 1.479 -19.322 1.00 85.00 111 SER A C 1
ATOM 838 O O . SER A 1 111 ? 11.375 1.304 -20.446 1.00 85.00 111 SER A O 1
ATOM 840 N N . SER A 1 112 ? 10.476 2.688 -18.937 1.00 67.38 112 SER A N 1
ATOM 841 C CA . SER A 1 112 ? 10.500 3.879 -19.805 1.00 67.38 112 SER A CA 1
ATOM 842 C C . SER A 1 112 ? 11.382 4.986 -19.235 1.00 67.38 112 SER A C 1
ATOM 844 O O . SER A 1 112 ? 11.204 5.364 -18.087 1.00 67.38 112 SER A O 1
ATOM 846 N N . GLY A 1 113 ? 12.216 5.635 -20.055 1.00 65.81 113 GLY A N 1
ATOM 847 C CA . GLY A 1 113 ? 12.955 6.851 -19.654 1.00 65.81 113 GLY A CA 1
ATOM 848 C C . GLY A 1 113 ? 12.080 8.093 -19.385 1.00 65.81 113 GLY A C 1
ATOM 849 O O . GLY A 1 113 ? 12.597 9.199 -19.254 1.00 65.81 113 GLY A O 1
ATOM 850 N N . ASN A 1 114 ? 10.754 7.931 -19.356 1.00 71.81 114 ASN A N 1
ATOM 851 C CA . ASN A 1 114 ? 9.796 8.988 -19.075 1.00 71.81 114 ASN A CA 1
ATOM 852 C C . ASN A 1 114 ? 9.472 9.004 -17.582 1.00 71.81 114 ASN A C 1
ATOM 854 O O . ASN A 1 114 ? 8.875 8.067 -17.052 1.00 71.81 114 ASN A O 1
ATOM 858 N N . TYR A 1 115 ? 9.786 10.117 -16.927 1.00 74.81 115 TYR A N 1
ATOM 859 C CA . TYR A 1 115 ? 9.212 10.451 -15.631 1.00 74.81 115 TYR A CA 1
ATOM 860 C C . TYR A 1 115 ? 7.693 10.565 -15.792 1.00 74.81 115 TYR A C 1
ATOM 862 O O . TYR A 1 115 ? 7.228 11.443 -16.512 1.00 74.81 115 TYR A O 1
ATOM 870 N N . ASN A 1 116 ? 6.920 9.708 -15.122 1.00 84.06 116 ASN A N 1
ATOM 871 C CA . ASN A 1 116 ? 5.451 9.694 -15.148 1.00 84.06 116 ASN A CA 1
ATOM 872 C C . ASN A 1 116 ? 4.782 9.132 -16.433 1.00 84.06 116 ASN A C 1
ATOM 874 O O . ASN A 1 116 ? 4.044 9.850 -17.114 1.00 84.06 116 ASN A O 1
ATOM 878 N N . PRO A 1 117 ? 4.978 7.840 -16.761 1.00 87.31 117 PRO A N 1
ATOM 879 C CA . PRO A 1 117 ? 4.303 7.203 -17.887 1.00 87.31 117 PRO A CA 1
ATOM 880 C C . PRO A 1 117 ? 2.800 7.026 -17.629 1.00 87.31 117 PRO A C 1
ATOM 882 O O . PRO A 1 117 ? 2.322 7.091 -16.492 1.00 87.31 117 PRO A O 1
ATOM 885 N N . THR A 1 118 ? 2.052 6.773 -18.706 1.00 91.06 118 THR A N 1
ATOM 886 C CA . THR A 1 118 ? 0.643 6.367 -18.619 1.00 91.06 118 THR A CA 1
ATOM 887 C C . THR A 1 118 ? 0.547 4.862 -18.385 1.00 91.06 118 THR A C 1
ATOM 889 O O . THR A 1 118 ? 1.209 4.080 -19.063 1.00 91.06 118 THR A O 1
ATOM 892 N N . VAL A 1 119 ? -0.308 4.459 -17.453 1.00 90.19 119 VAL A N 1
ATOM 893 C CA . VAL A 1 119 ? -0.622 3.079 -17.0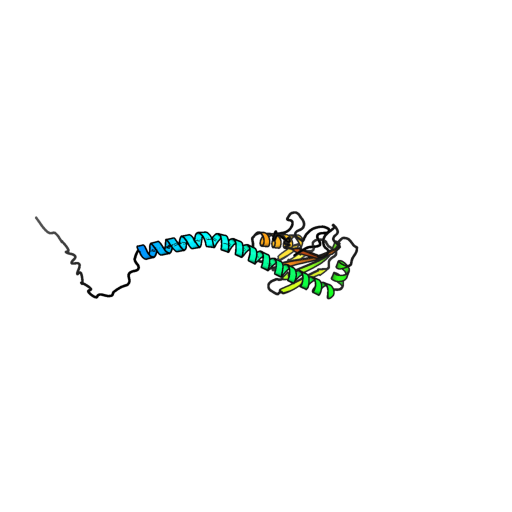98 1.00 90.19 119 VAL A CA 1
ATOM 894 C C . VAL A 1 119 ? -2.126 2.852 -17.189 1.00 90.19 119 VAL A C 1
ATOM 896 O O . VAL A 1 119 ? -2.917 3.727 -16.846 1.00 90.19 119 VAL A O 1
ATOM 899 N N . THR A 1 120 ? -2.539 1.665 -17.627 1.00 90.06 120 THR A N 1
ATOM 900 C CA . THR A 1 120 ? -3.938 1.240 -17.513 1.00 90.06 120 THR A CA 1
ATOM 901 C C . THR A 1 120 ? -4.072 0.310 -16.316 1.00 90.06 120 THR A C 1
ATOM 903 O O . THR A 1 120 ? -3.413 -0.724 -16.264 1.00 90.06 120 THR A O 1
ATOM 906 N N . TYR A 1 121 ? -4.924 0.668 -15.358 1.00 84.44 121 TYR A N 1
ATOM 907 C CA . TYR A 1 121 ? -5.251 -0.163 -14.201 1.00 84.44 121 TYR A CA 1
ATOM 908 C C . TYR A 1 121 ? -6.756 -0.110 -13.934 1.00 84.44 121 TYR A C 1
ATOM 910 O O . TYR A 1 121 ? -7.374 0.955 -14.023 1.00 84.44 121 TYR A O 1
ATOM 918 N N . ALA A 1 122 ? -7.352 -1.269 -13.637 1.00 82.88 122 ALA A N 1
ATOM 919 C CA . ALA A 1 122 ? -8.794 -1.429 -13.421 1.00 82.88 122 ALA A CA 1
ATOM 920 C C . ALA A 1 122 ? -9.663 -0.808 -14.542 1.00 82.88 122 ALA A C 1
ATOM 922 O O . ALA A 1 122 ? -10.686 -0.175 -14.281 1.00 82.88 122 ALA A O 1
ATOM 923 N N . GLY A 1 123 ? -9.231 -0.949 -15.803 1.00 86.00 123 GLY A N 1
ATOM 924 C CA . GLY A 1 123 ? -9.950 -0.434 -16.977 1.00 86.00 123 GLY A CA 1
ATOM 925 C C . GLY A 1 123 ? -9.908 1.090 -17.154 1.00 86.00 123 GLY A C 1
ATOM 926 O O . GLY A 1 123 ? -10.635 1.621 -17.989 1.00 86.00 123 GLY A O 1
ATOM 927 N N . LYS A 1 124 ? -9.077 1.802 -16.384 1.00 88.50 124 LYS A N 1
ATOM 928 C CA . LYS A 1 124 ? -8.878 3.254 -16.479 1.00 88.50 124 LYS A CA 1
ATOM 929 C C . LYS A 1 124 ? -7.419 3.572 -16.794 1.00 88.50 124 LYS A C 1
ATOM 931 O O . LYS A 1 124 ? -6.525 2.903 -16.277 1.00 88.50 124 LYS A O 1
ATOM 936 N N . SER A 1 125 ? -7.191 4.607 -17.596 1.00 92.38 125 SER A N 1
ATOM 937 C CA . SER A 1 125 ? -5.855 5.148 -17.858 1.00 92.38 125 SER A CA 1
ATOM 938 C C . SER A 1 125 ? -5.497 6.201 -16.815 1.00 92.38 125 SER A C 1
ATOM 940 O O . SER A 1 125 ? -6.294 7.092 -16.530 1.00 92.38 125 SER A O 1
ATOM 942 N N . TRP A 1 126 ? -4.291 6.100 -16.277 1.00 91.31 126 TRP A N 1
ATOM 943 C CA . TRP A 1 126 ? -3.734 6.982 -15.259 1.00 91.31 126 TRP A CA 1
ATOM 944 C C . TRP A 1 126 ? -2.321 7.363 -15.663 1.00 91.31 126 TRP A C 1
ATOM 946 O O . TRP A 1 126 ? -1.611 6.545 -16.237 1.00 91.31 126 TRP A O 1
ATOM 956 N N . THR A 1 127 ? -1.847 8.540 -15.287 1.00 90.75 127 THR A N 1
ATOM 957 C CA . THR A 1 127 ? -0.401 8.716 -15.129 1.00 90.75 127 THR A CA 1
ATOM 958 C C . THR A 1 127 ? 0.059 8.054 -13.825 1.00 90.75 127 THR A C 1
ATOM 960 O O . THR A 1 127 ? -0.711 7.960 -12.862 1.00 90.75 127 THR A O 1
ATOM 963 N N . MET A 1 128 ? 1.307 7.590 -13.749 1.00 88.31 128 MET A N 1
ATOM 964 C CA . MET A 1 128 ? 1.815 6.929 -12.535 1.00 88.31 128 MET A CA 1
ATOM 965 C C . MET A 1 128 ? 1.721 7.805 -11.280 1.00 88.31 128 MET A C 1
ATOM 967 O O . MET A 1 128 ? 1.400 7.310 -10.199 1.00 88.31 128 MET A O 1
ATOM 971 N N . ASN A 1 129 ? 1.903 9.117 -11.416 1.00 86.94 129 ASN A N 1
ATOM 972 C CA . ASN A 1 129 ? 1.735 10.070 -10.326 1.00 86.94 129 ASN A CA 1
ATOM 973 C C . ASN A 1 129 ? 0.262 10.220 -9.909 1.00 86.94 129 ASN A C 1
ATOM 975 O O . ASN A 1 129 ? -0.034 10.444 -8.736 1.00 86.94 129 ASN A O 1
ATOM 979 N N . GLU A 1 130 ? -0.689 10.126 -10.838 1.00 89.31 130 GLU A N 1
ATOM 980 C CA . GLU A 1 130 ? -2.118 10.147 -10.503 1.00 89.31 130 GLU A CA 1
ATOM 981 C C . GLU A 1 130 ? -2.533 8.882 -9.765 1.00 89.31 130 GLU A C 1
ATOM 983 O O . GLU A 1 130 ? -3.157 8.981 -8.708 1.00 89.31 130 GLU A O 1
ATOM 988 N N . LEU A 1 131 ? -2.123 7.712 -10.259 1.00 90.3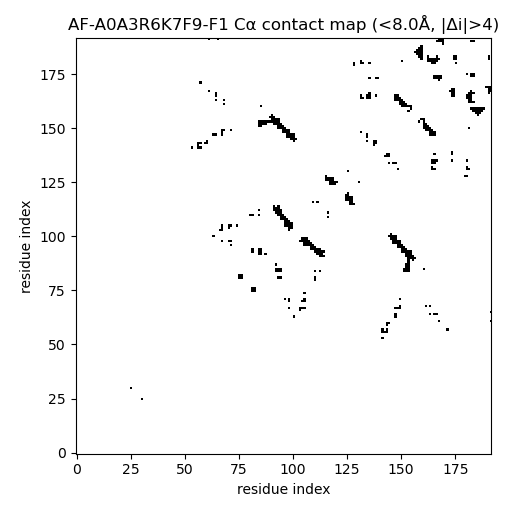1 131 LEU A N 1
ATOM 989 C CA . LEU A 1 131 ? -2.411 6.447 -9.592 1.00 90.31 131 LEU A CA 1
ATOM 990 C C . LEU A 1 131 ? -1.752 6.394 -8.206 1.00 90.31 131 LEU A C 1
ATOM 992 O O . LEU A 1 131 ? -2.399 6.022 -7.229 1.00 90.31 131 LEU A O 1
ATOM 996 N N . GLY A 1 132 ? -0.504 6.855 -8.081 1.00 89.44 132 GLY A N 1
ATOM 997 C CA . GLY A 1 132 ? 0.194 6.934 -6.797 1.00 89.44 132 GLY A CA 1
ATOM 998 C C . GLY A 1 132 ? -0.498 7.869 -5.802 1.00 89.44 132 GLY A C 1
ATOM 999 O O . GLY A 1 132 ? -0.646 7.526 -4.628 1.00 89.44 132 GLY A O 1
ATOM 1000 N N . ARG A 1 133 ? -0.993 9.028 -6.262 1.00 87.94 133 ARG A N 1
ATOM 1001 C CA . ARG A 1 133 ? -1.793 9.939 -5.423 1.00 87.94 133 ARG A CA 1
ATOM 1002 C C . ARG A 1 133 ? -3.121 9.316 -5.000 1.00 87.94 133 ARG A C 1
ATOM 1004 O O . ARG A 1 133 ? -3.531 9.527 -3.860 1.00 87.94 133 ARG A O 1
ATOM 1011 N N . GLN A 1 134 ? -3.762 8.530 -5.863 1.00 89.56 134 GLN A N 1
ATOM 1012 C CA . GLN A 1 134 ? -4.977 7.799 -5.509 1.00 89.56 134 GLN A CA 1
ATOM 1013 C C . GLN A 1 134 ? -4.696 6.754 -4.421 1.00 89.56 134 GLN A C 1
ATOM 1015 O O . GLN A 1 134 ? -5.366 6.757 -3.392 1.00 89.56 134 GLN A O 1
ATOM 1020 N N . MET A 1 135 ? -3.647 5.940 -4.579 1.00 89.19 135 MET A N 1
ATOM 1021 C CA . MET A 1 135 ? -3.270 4.934 -3.576 1.00 89.19 135 MET A CA 1
ATOM 1022 C C . MET A 1 135 ? -2.903 5.568 -2.232 1.00 89.19 135 MET A C 1
ATOM 1024 O O . MET A 1 135 ? -3.261 5.063 -1.168 1.00 89.19 135 MET A O 1
ATOM 1028 N N . ARG A 1 136 ? -2.248 6.731 -2.272 1.00 87.56 136 ARG A N 1
ATOM 1029 C CA . ARG A 1 136 ? -2.011 7.554 -1.088 1.00 87.56 136 ARG A CA 1
ATOM 1030 C C . ARG A 1 136 ? -3.318 8.040 -0.455 1.00 87.56 136 ARG A C 1
ATOM 1032 O O . ARG A 1 136 ? -3.457 7.981 0.765 1.00 87.56 136 ARG A O 1
ATOM 1039 N N . SER A 1 137 ? -4.255 8.548 -1.252 1.00 88.62 137 SER A N 1
ATOM 1040 C CA . SER A 1 137 ? -5.552 9.002 -0.748 1.00 88.62 137 SER A CA 1
ATOM 1041 C C . SER A 1 137 ? -6.286 7.864 -0.036 1.00 88.62 137 SER A C 1
ATOM 1043 O O . SER A 1 137 ? -6.726 8.044 1.101 1.00 88.62 137 SER A O 1
ATOM 1045 N N . ASP A 1 138 ? -6.307 6.667 -0.620 1.00 90.19 138 ASP A N 1
ATOM 1046 C CA . ASP A 1 138 ? -6.907 5.493 0.013 1.00 90.19 138 ASP A CA 1
ATOM 1047 C C . ASP A 1 138 ? -6.197 5.095 1.316 1.00 90.19 138 ASP A C 1
ATOM 1049 O O . ASP A 1 138 ? -6.857 4.837 2.327 1.00 90.19 138 ASP A O 1
ATOM 1053 N N . ALA A 1 139 ? -4.865 5.150 1.346 1.00 90.56 139 ALA A N 1
ATOM 1054 C CA . ALA A 1 139 ? -4.084 4.902 2.554 1.00 90.56 139 ALA A CA 1
ATOM 1055 C C . ALA A 1 139 ? -4.365 5.933 3.671 1.00 90.56 139 ALA A C 1
ATOM 1057 O O . ALA A 1 139 ? -4.484 5.563 4.841 1.00 90.56 139 ALA A O 1
ATOM 1058 N N . SER A 1 140 ? -4.542 7.217 3.325 1.00 90.12 140 SER A N 1
ATOM 1059 C CA . SER A 1 140 ? -4.912 8.283 4.276 1.00 90.12 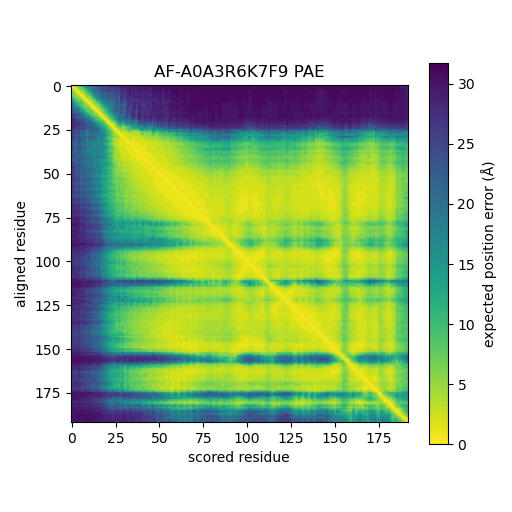140 SER A CA 1
ATOM 1060 C C . SER A 1 140 ? -6.325 8.121 4.848 1.00 90.12 140 SER A C 1
ATOM 1062 O O . SER A 1 140 ? -6.598 8.543 5.970 1.00 90.12 140 SER A O 1
ATOM 1064 N N . ALA A 1 141 ? -7.207 7.442 4.112 1.00 92.50 141 ALA A N 1
ATOM 1065 C CA . ALA A 1 141 ? -8.546 7.080 4.559 1.00 92.50 141 ALA A CA 1
ATOM 1066 C C . ALA A 1 141 ? -8.575 5.800 5.421 1.00 92.50 141 ALA A C 1
ATOM 1068 O O . ALA A 1 141 ? -9.656 5.278 5.693 1.00 92.50 141 ALA A O 1
ATOM 1069 N N . TYR A 1 142 ? -7.412 5.285 5.848 1.00 92.31 142 TYR A N 1
ATOM 1070 C CA . TYR A 1 142 ? -7.270 4.004 6.545 1.00 92.31 142 TYR A CA 1
ATOM 1071 C C . TYR A 1 142 ? -7.954 2.859 5.785 1.00 92.31 142 TYR A C 1
ATOM 1073 O O . TYR A 1 142 ? -8.718 2.079 6.354 1.00 92.31 142 TYR A O 1
ATOM 1081 N N . LYS A 1 143 ? -7.696 2.757 4.481 1.00 94.25 143 LYS A N 1
ATOM 1082 C CA . LYS A 1 143 ? -8.070 1.586 3.685 1.00 94.25 143 LYS A CA 1
ATOM 1083 C C . LYS A 1 143 ? -6.855 0.696 3.457 1.00 94.25 143 LYS A C 1
ATOM 1085 O O . LYS A 1 143 ? -5.717 1.168 3.431 1.00 94.25 143 LYS A O 1
ATOM 1090 N N . ILE A 1 144 ? -7.114 -0.596 3.282 1.00 92.69 144 ILE A N 1
ATOM 1091 C CA . ILE A 1 144 ? -6.098 -1.511 2.763 1.00 92.69 144 ILE A CA 1
ATOM 1092 C C . ILE A 1 144 ? -5.901 -1.158 1.290 1.00 92.69 144 ILE A C 1
ATOM 1094 O O . ILE A 1 144 ? -6.877 -1.059 0.548 1.00 92.69 144 ILE A O 1
ATOM 1098 N N . CYS A 1 145 ? -4.660 -0.924 0.884 1.00 90.56 145 CYS A N 1
ATOM 1099 C CA . CYS A 1 145 ? -4.347 -0.608 -0.502 1.00 90.56 145 CYS A CA 1
ATOM 1100 C C . CYS A 1 145 ? -4.494 -1.863 -1.359 1.00 90.56 145 CYS A C 1
ATOM 1102 O O . CYS A 1 145 ? -3.937 -2.907 -1.028 1.00 90.56 145 CYS A O 1
ATOM 1104 N N . GLU A 1 146 ? -5.239 -1.751 -2.455 1.00 91.56 146 GLU A N 1
ATOM 1105 C CA . GLU A 1 146 ? -5.410 -2.838 -3.428 1.00 91.56 146 GLU A CA 1
ATOM 1106 C C . GLU A 1 146 ? -4.209 -2.945 -4.373 1.00 91.56 146 GLU A C 1
ATOM 1108 O O . GLU A 1 146 ? -3.914 -4.017 -4.895 1.00 91.56 146 GLU A O 1
ATOM 1113 N N . VAL A 1 147 ? -3.488 -1.837 -4.550 1.00 93.19 147 VAL A N 1
ATOM 1114 C CA . VAL A 1 147 ? -2.285 -1.750 -5.374 1.00 93.19 147 VAL A CA 1
ATOM 1115 C C . VAL A 1 147 ? -1.175 -1.078 -4.594 1.00 93.19 147 VAL A C 1
ATOM 1117 O O . VAL A 1 147 ? -1.401 -0.113 -3.858 1.00 93.19 147 VAL A O 1
ATOM 1120 N N . VAL A 1 148 ? 0.041 -1.563 -4.814 1.00 94.31 148 VAL A N 1
ATOM 1121 C CA . VAL A 1 148 ? 1.263 -0.851 -4.455 1.00 94.31 148 VAL A CA 1
ATOM 1122 C C . VAL A 1 148 ? 2.034 -0.569 -5.733 1.00 94.31 148 VAL A C 1
ATOM 1124 O O . VAL A 1 148 ? 2.343 -1.471 -6.507 1.00 94.31 148 VAL A O 1
ATOM 1127 N N . LEU A 1 149 ? 2.354 0.697 -5.964 1.00 93.00 149 LEU A N 1
ATOM 1128 C CA . LEU A 1 149 ? 3.250 1.075 -7.046 1.00 93.00 149 LEU A CA 1
ATOM 1129 C C . LEU A 1 149 ? 4.679 1.037 -6.531 1.00 93.00 149 LEU A C 1
ATOM 1131 O O . LEU A 1 149 ? 4.953 1.575 -5.457 1.00 93.00 149 LEU A O 1
ATOM 1135 N N . VAL A 1 150 ? 5.578 0.451 -7.311 1.00 91.88 150 VAL A N 1
ATOM 1136 C CA . VAL A 1 150 ? 7.016 0.481 -7.058 1.00 91.88 150 VAL A CA 1
ATOM 1137 C C . VAL A 1 150 ? 7.686 1.239 -8.188 1.00 91.88 150 VAL A C 1
ATOM 1139 O O . VAL A 1 150 ? 7.402 1.031 -9.362 1.00 91.88 150 VAL A O 1
ATOM 1142 N N . TYR A 1 151 ? 8.570 2.139 -7.811 1.00 87.75 151 TYR A N 1
ATOM 1143 C CA . TYR A 1 151 ? 9.436 2.891 -8.692 1.00 87.75 151 TYR A CA 1
ATOM 1144 C C . TYR A 1 151 ? 10.862 2.402 -8.450 1.00 87.75 151 TYR A C 1
ATOM 1146 O O . TYR A 1 151 ? 11.274 2.303 -7.291 1.00 87.75 151 TYR A O 1
ATOM 1154 N N . VAL A 1 152 ? 11.604 2.115 -9.518 1.00 87.00 152 VAL A N 1
ATOM 1155 C CA . VAL A 1 152 ? 13.025 1.769 -9.456 1.00 87.00 152 VAL A CA 1
ATOM 1156 C C . VAL A 1 152 ? 13.791 2.570 -10.498 1.00 87.00 152 VAL A C 1
ATOM 1158 O O . VAL A 1 152 ? 13.434 2.546 -11.670 1.00 87.00 152 VAL A O 1
ATOM 1161 N N . GLY A 1 153 ? 14.851 3.269 -10.109 1.00 80.00 153 GLY A N 1
ATOM 1162 C CA . GLY A 1 153 ? 15.687 3.977 -11.074 1.00 80.00 153 GLY A CA 1
ATOM 1163 C C . GLY A 1 153 ? 16.457 5.143 -10.489 1.00 80.00 153 GLY A C 1
ATOM 1164 O O . GLY A 1 153 ? 16.228 5.574 -9.354 1.00 80.00 153 GLY A O 1
ATOM 1165 N N . ASN A 1 154 ? 17.363 5.678 -11.300 1.00 71.06 154 ASN A N 1
ATOM 1166 C CA . ASN A 1 154 ? 18.174 6.818 -10.917 1.00 71.06 154 ASN A CA 1
ATOM 1167 C C . ASN A 1 154 ? 17.366 8.105 -11.086 1.00 71.06 154 ASN A C 1
ATOM 1169 O O . ASN A 1 154 ? 17.104 8.582 -12.200 1.00 71.06 154 ASN A O 1
ATOM 1173 N N . ASN A 1 155 ? 16.908 8.630 -9.951 1.00 63.25 155 ASN A N 1
ATOM 1174 C CA . ASN A 1 155 ? 16.094 9.821 -9.968 1.00 63.25 155 ASN A CA 1
ATOM 1175 C C . ASN A 1 155 ? 16.903 11.019 -10.469 1.00 63.25 155 ASN A C 1
ATOM 1177 O O . ASN A 1 155 ? 18.030 11.268 -10.059 1.00 63.25 155 ASN A O 1
ATOM 1181 N N . ALA A 1 156 ? 16.257 11.810 -11.313 1.00 54.34 156 ALA A N 1
ATOM 1182 C CA . ALA A 1 156 ? 16.634 13.165 -11.644 1.00 54.34 156 ALA A CA 1
ATOM 1183 C C . ALA A 1 156 ? 16.948 14.012 -10.402 1.00 54.34 156 ALA A C 1
ATOM 1185 O O . ALA A 1 156 ? 17.855 14.843 -10.394 1.00 54.34 156 ALA A O 1
ATOM 1186 N N . ASP A 1 157 ? 16.162 13.801 -9.364 1.00 56.59 157 ASP A N 1
ATOM 1187 C CA . ASP A 1 157 ? 16.226 14.567 -8.146 1.00 56.59 157 ASP A CA 1
ATOM 1188 C C . ASP A 1 157 ? 16.429 13.543 -7.037 1.00 56.59 157 ASP A C 1
ATOM 1190 O O . ASP A 1 157 ? 15.461 12.962 -6.554 1.00 56.59 157 ASP A O 1
ATOM 1194 N N . ASP A 1 158 ? 17.698 13.247 -6.734 1.00 57.81 158 ASP A N 1
ATOM 1195 C CA . ASP A 1 158 ? 18.161 13.006 -5.368 1.00 57.81 158 ASP A CA 1
ATOM 1196 C C . ASP A 1 158 ? 17.137 12.225 -4.522 1.00 57.81 158 ASP A C 1
ATOM 1198 O O . ASP A 1 158 ? 16.543 12.752 -3.591 1.00 57.81 158 ASP A O 1
ATOM 1202 N N . GLY A 1 159 ? 16.816 10.990 -4.897 1.00 66.25 159 GLY A N 1
ATOM 1203 C CA . GLY A 1 159 ? 15.757 10.193 -4.274 1.00 66.25 159 GLY A CA 1
ATOM 1204 C C . GLY A 1 159 ? 16.195 8.745 -4.153 1.00 66.25 159 GLY A C 1
ATOM 1205 O O . GLY A 1 159 ? 17.064 8.307 -4.906 1.00 66.25 159 GLY A O 1
ATOM 1206 N N . ALA A 1 160 ? 15.608 7.986 -3.222 1.00 75.31 160 ALA A N 1
ATOM 1207 C CA . ALA A 1 160 ? 15.957 6.575 -3.061 1.00 75.31 160 ALA A CA 1
ATOM 1208 C C . ALA A 1 160 ? 15.808 5.819 -4.396 1.00 75.31 160 ALA A C 1
ATOM 1210 O O . ALA A 1 160 ? 14.870 6.090 -5.153 1.00 75.31 160 ALA A O 1
ATOM 1211 N N . LEU A 1 161 ? 16.720 4.876 -4.667 1.00 78.69 161 LEU A N 1
ATOM 1212 C CA . LEU A 1 161 ? 16.703 4.062 -5.891 1.00 78.69 161 LEU A CA 1
ATOM 1213 C C . LEU A 1 161 ? 15.397 3.285 -6.041 1.00 78.69 161 LEU A C 1
ATOM 1215 O O . LEU A 1 161 ? 14.927 3.101 -7.156 1.00 78.69 161 LEU A O 1
ATOM 1219 N N . ILE A 1 162 ? 14.818 2.848 -4.919 1.00 84.00 162 ILE A N 1
ATOM 1220 C CA . ILE A 1 162 ? 13.541 2.140 -4.863 1.00 84.00 162 ILE A CA 1
ATOM 1221 C C . ILE A 1 162 ? 12.576 2.947 -4.000 1.00 84.00 162 ILE A C 1
ATOM 1223 O O . ILE A 1 162 ? 12.853 3.224 -2.833 1.00 84.00 162 ILE A O 1
ATOM 1227 N N . GLN A 1 163 ? 11.422 3.293 -4.560 1.00 86.69 163 GLN A N 1
ATOM 1228 C CA . GLN A 1 163 ? 10.364 4.041 -3.881 1.00 86.69 163 GLN A CA 1
ATOM 1229 C C . GLN A 1 163 ? 9.019 3.352 -4.084 1.00 86.69 163 GLN A C 1
ATOM 1231 O O . GLN A 1 163 ? 8.837 2.600 -5.040 1.00 86.69 163 GLN A O 1
ATOM 1236 N N . THR A 1 164 ? 8.058 3.613 -3.197 1.00 89.81 164 THR A N 1
ATOM 1237 C CA . THR A 1 164 ? 6.710 3.044 -3.311 1.00 89.81 164 THR A CA 1
ATOM 1238 C C . THR A 1 164 ? 5.623 4.086 -3.118 1.00 89.81 164 THR A C 1
ATOM 1240 O O . THR A 1 164 ? 5.824 5.079 -2.417 1.00 89.81 164 THR A O 1
ATOM 1243 N N . ALA A 1 165 ? 4.459 3.841 -3.715 1.00 89.88 165 ALA A N 1
ATOM 1244 C CA . ALA A 1 165 ? 3.220 4.548 -3.419 1.00 89.88 165 ALA A CA 1
ATOM 1245 C C . ALA A 1 165 ? 2.113 3.519 -3.091 1.00 89.88 165 ALA A C 1
ATOM 1247 O O . ALA A 1 165 ? 1.812 2.675 -3.938 1.00 89.88 165 ALA A O 1
ATOM 1248 N N . PRO A 1 166 ? 1.504 3.561 -1.891 1.00 89.88 166 PRO A N 1
ATOM 1249 C CA . PRO A 1 166 ? 1.818 4.483 -0.803 1.00 89.88 166 PRO A CA 1
ATOM 1250 C C . PRO A 1 166 ? 3.181 4.179 -0.155 1.00 89.88 166 PRO A C 1
ATOM 1252 O O . PRO A 1 166 ? 3.820 3.155 -0.405 1.00 89.88 166 PRO A O 1
ATOM 1255 N N . TYR A 1 167 ? 3.602 5.095 0.709 1.00 87.38 167 TYR A N 1
ATOM 1256 C CA . TYR A 1 167 ? 4.779 4.965 1.554 1.00 87.38 167 TYR A CA 1
ATOM 1257 C C . TYR A 1 167 ? 4.398 5.330 2.990 1.00 87.38 167 TYR A C 1
ATOM 1259 O O . TYR A 1 167 ? 3.667 6.304 3.198 1.00 87.38 167 TYR A O 1
ATOM 1267 N N . TYR A 1 168 ? 4.891 4.557 3.956 1.00 88.12 168 TYR A N 1
ATOM 1268 C CA . TYR A 1 168 ? 4.777 4.853 5.380 1.00 88.12 168 TYR A CA 1
ATOM 1269 C C . TYR A 1 168 ? 6.167 5.070 5.971 1.00 88.12 168 TYR A C 1
ATOM 1271 O O . TYR A 1 168 ? 7.088 4.324 5.652 1.00 88.12 168 TYR A O 1
ATOM 1279 N N . THR A 1 169 ? 6.299 6.058 6.847 1.00 84.44 169 THR A N 1
ATOM 1280 C CA . THR A 1 169 ? 7.498 6.272 7.656 1.00 84.44 169 THR A CA 1
ATOM 1281 C C . THR A 1 169 ? 7.627 5.186 8.728 1.00 84.44 169 THR A C 1
ATOM 1283 O O . THR A 1 169 ? 6.713 4.378 8.962 1.00 84.44 169 THR A O 1
ATOM 1286 N N . ASP A 1 170 ? 8.772 5.170 9.407 1.00 82.75 170 ASP A N 1
ATOM 1287 C CA . ASP A 1 170 ? 9.022 4.268 10.533 1.00 82.75 170 ASP A CA 1
ATOM 1288 C C . ASP A 1 170 ? 7.998 4.480 11.666 1.00 82.75 170 ASP A C 1
ATOM 1290 O O . ASP A 1 170 ? 7.537 3.505 12.254 1.00 82.75 170 ASP A O 1
ATOM 1294 N N . ASP A 1 171 ? 7.511 5.713 11.842 1.00 86.38 171 ASP A N 1
ATOM 1295 C CA . ASP A 1 171 ? 6.509 6.118 12.844 1.00 86.38 171 ASP A CA 1
ATOM 1296 C C . ASP A 1 171 ? 5.043 5.834 12.446 1.00 86.38 171 ASP A C 1
ATOM 1298 O O . ASP A 1 171 ? 4.113 6.422 12.993 1.00 86.38 171 ASP A O 1
ATOM 1302 N N . ASP A 1 172 ? 4.811 4.938 11.481 1.00 88.50 172 ASP A N 1
ATOM 1303 C CA . ASP A 1 172 ? 3.476 4.586 10.954 1.00 88.50 172 ASP A CA 1
ATOM 1304 C C . ASP A 1 172 ? 2.725 5.752 10.277 1.00 88.50 172 ASP A C 1
ATOM 1306 O O . ASP A 1 172 ? 1.529 5.651 9.980 1.00 88.50 172 ASP A O 1
ATOM 1310 N N . GLU A 1 173 ? 3.418 6.842 9.954 1.00 86.88 173 GLU A N 1
ATOM 1311 C CA . GLU A 1 173 ? 2.822 7.985 9.271 1.00 86.88 173 GLU A CA 1
ATOM 1312 C C . GLU A 1 173 ? 2.878 7.812 7.756 1.00 86.88 173 GLU A C 1
ATOM 1314 O O . GLU A 1 173 ? 3.853 7.323 7.191 1.00 86.88 173 GLU A O 1
ATOM 1319 N N . LEU A 1 174 ? 1.828 8.233 7.058 1.00 86.69 174 LEU A N 1
ATOM 1320 C CA . LEU A 1 174 ? 1.834 8.233 5.600 1.00 86.69 174 LEU A CA 1
ATOM 1321 C C . LEU A 1 174 ? 2.814 9.310 5.099 1.00 86.69 174 LEU A C 1
ATOM 1323 O O . LEU A 1 174 ? 2.676 10.463 5.497 1.00 86.69 174 LEU A O 1
ATOM 1327 N N . GLY A 1 175 ? 3.741 8.956 4.196 1.00 74.81 175 GLY A N 1
ATOM 1328 C CA . GLY A 1 175 ? 4.863 9.790 3.709 1.00 74.81 175 GLY A CA 1
ATOM 1329 C C . GLY A 1 175 ? 4.484 11.137 3.065 1.00 74.81 175 GLY A C 1
A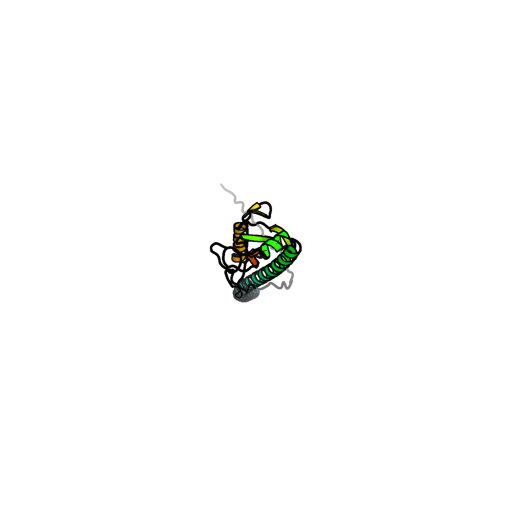TOM 1330 O O . GLY A 1 175 ? 3.350 11.569 3.174 1.00 74.81 175 GLY A O 1
ATOM 1331 N N . PHE A 1 176 ? 5.371 11.866 2.383 1.00 67.56 176 PHE A N 1
ATOM 1332 C CA . PHE A 1 176 ? 5.080 13.275 2.038 1.00 67.56 176 PHE A CA 1
ATOM 1333 C C . PHE A 1 176 ? 3.986 13.480 0.957 1.00 67.56 176 PHE A C 1
ATOM 1335 O O . PHE A 1 176 ? 3.776 12.640 0.087 1.00 67.56 176 PHE A O 1
ATOM 1342 N N . ALA A 1 177 ? 3.251 14.602 1.037 1.00 55.94 177 ALA A N 1
ATOM 1343 C CA . ALA A 1 177 ? 1.935 14.793 0.399 1.00 55.94 177 ALA A CA 1
ATOM 1344 C C . ALA A 1 177 ? 1.851 15.872 -0.701 1.00 55.94 177 ALA A C 1
ATOM 1346 O O . ALA A 1 177 ? 0.746 16.191 -1.131 1.00 55.94 177 ALA A O 1
ATOM 1347 N N . LYS A 1 178 ? 2.967 16.489 -1.120 1.00 63.50 178 LYS A N 1
ATOM 1348 C CA . LYS A 1 178 ? 2.911 17.640 -2.046 1.00 63.50 178 LYS A CA 1
ATOM 1349 C C . LYS A 1 178 ? 2.880 17.221 -3.522 1.00 63.50 178 LYS A C 1
ATOM 1351 O O . LYS A 1 178 ? 1.806 17.198 -4.109 1.00 63.50 178 LYS A O 1
ATOM 1356 N N . ASN A 1 179 ? 4.025 16.871 -4.114 1.00 65.06 179 ASN A N 1
ATOM 1357 C CA . ASN A 1 179 ? 4.122 16.672 -5.571 1.00 65.06 179 ASN A CA 1
ATOM 1358 C C . ASN A 1 179 ? 4.568 15.263 -5.990 1.00 65.06 179 ASN A C 1
ATOM 1360 O O . ASN A 1 179 ? 4.168 14.801 -7.055 1.00 65.06 179 ASN A O 1
ATOM 1364 N N . ASN A 1 180 ? 5.355 14.572 -5.160 1.00 69.50 180 ASN A N 1
ATOM 1365 C CA . ASN A 1 180 ? 5.783 13.198 -5.411 1.00 69.50 180 ASN A CA 1
ATOM 1366 C C . ASN A 1 180 ? 4.945 12.239 -4.544 1.00 69.50 180 ASN A C 1
ATOM 1368 O O . ASN A 1 180 ? 5.037 12.320 -3.319 1.00 69.50 180 ASN A O 1
ATOM 1372 N N . PRO A 1 181 ? 4.105 11.367 -5.130 1.00 78.19 181 PRO A N 1
ATOM 1373 C CA . PRO A 1 181 ? 3.353 10.376 -4.362 1.00 78.19 181 PRO A CA 1
ATOM 1374 C C . PRO A 1 181 ? 4.205 9.190 -3.887 1.00 78.19 181 PRO A C 1
ATOM 1376 O O . PRO A 1 181 ? 3.703 8.370 -3.117 1.00 78.19 181 PRO A O 1
ATOM 1379 N N . PHE A 1 182 ? 5.454 9.087 -4.348 1.00 80.19 182 PHE A N 1
ATOM 1380 C CA . PHE A 1 182 ? 6.371 7.995 -4.052 1.00 80.19 182 PHE A CA 1
ATOM 1381 C C . PHE A 1 182 ? 7.353 8.369 -2.936 1.00 80.19 182 PHE A C 1
ATOM 1383 O O . PHE A 1 182 ? 7.951 9.436 -3.005 1.00 80.19 182 PHE A O 1
ATOM 1390 N N . GLY A 1 183 ? 7.534 7.454 -1.971 1.00 73.75 183 GLY A N 1
ATOM 1391 C CA . GLY A 1 183 ? 8.707 7.314 -1.087 1.00 73.75 183 GLY A CA 1
ATOM 1392 C C . GLY A 1 183 ? 9.261 8.556 -0.364 1.00 73.75 183 GLY A C 1
ATOM 1393 O O . GLY A 1 183 ? 8.719 9.656 -0.445 1.00 73.75 183 GLY A O 1
ATOM 1394 N N . PRO A 1 184 ? 10.346 8.400 0.409 1.00 64.69 184 PRO A N 1
ATOM 1395 C CA . PRO A 1 184 ? 11.085 9.541 0.924 1.00 64.69 184 PRO A CA 1
ATOM 1396 C C . PRO A 1 184 ? 12.063 10.093 -0.136 1.00 64.69 184 PRO A C 1
ATOM 1398 O O . PRO A 1 184 ? 12.470 9.389 -1.062 1.00 64.69 184 PRO A O 1
ATOM 1401 N N . GLY A 1 185 ? 12.424 11.374 -0.001 1.00 62.59 185 GLY A N 1
ATOM 1402 C CA . GLY A 1 185 ? 13.429 12.040 -0.843 1.00 62.59 185 GLY A CA 1
ATOM 1403 C C . GLY A 1 185 ? 14.873 11.631 -0.511 1.00 62.59 185 GLY A C 1
ATOM 1404 O O . GLY A 1 185 ? 15.109 10.595 0.110 1.00 62.59 185 GLY A O 1
ATOM 1405 N N . ASN A 1 186 ? 15.840 12.455 -0.925 1.00 52.78 186 ASN A N 1
ATOM 1406 C CA . ASN A 1 186 ? 17.279 12.148 -0.926 1.00 52.78 186 ASN A CA 1
ATOM 1407 C C . ASN A 1 186 ? 17.814 11.526 0.359 1.00 52.78 186 ASN A C 1
ATOM 1409 O O . ASN A 1 186 ? 17.501 11.993 1.452 1.00 52.78 186 ASN A O 1
ATOM 1413 N N . GLY A 1 187 ? 18.682 10.519 0.221 1.00 47.81 187 GLY A N 1
ATOM 1414 C CA . GLY A 1 187 ? 19.464 9.961 1.328 1.00 47.81 187 GLY A CA 1
ATOM 1415 C C . GLY A 1 187 ? 18.647 9.280 2.430 1.00 47.81 187 GLY A C 1
ATOM 1416 O O . GLY A 1 187 ? 19.217 8.824 3.419 1.00 47.81 187 GLY A O 1
ATOM 1417 N N . SER A 1 188 ? 17.326 9.175 2.278 1.00 51.69 188 SER A N 1
ATOM 1418 C CA . SER A 1 188 ? 16.463 8.477 3.222 1.00 51.69 188 SER A CA 1
ATOM 1419 C C . SER A 1 188 ? 16.502 6.981 2.909 1.00 51.69 188 SER A C 1
ATOM 1421 O O . SER A 1 188 ? 15.675 6.437 2.182 1.00 51.69 188 SER A O 1
ATOM 1423 N N . ALA A 1 189 ? 17.551 6.327 3.412 1.00 44.62 189 ALA A N 1
ATOM 1424 C CA . ALA A 1 189 ? 17.835 4.910 3.184 1.00 44.62 189 ALA A CA 1
ATOM 1425 C C . ALA A 1 189 ? 16.831 3.958 3.859 1.00 44.62 189 ALA A C 1
ATOM 1427 O O . ALA A 1 189 ? 16.837 2.759 3.584 1.00 44.62 189 ALA A O 1
ATOM 1428 N N . ASN A 1 190 ? 15.957 4.473 4.724 1.00 44.62 190 ASN A N 1
ATOM 1429 C CA . ASN A 1 190 ? 15.115 3.646 5.571 1.00 44.62 190 ASN A CA 1
ATOM 1430 C C . ASN A 1 190 ? 13.658 3.834 5.167 1.00 44.62 190 ASN A C 1
ATOM 1432 O O . ASN A 1 190 ? 13.027 4.842 5.471 1.00 44.62 190 ASN A O 1
ATOM 1436 N N . ALA A 1 191 ? 13.150 2.843 4.443 1.00 43.09 191 ALA A N 1
ATOM 1437 C CA . ALA A 1 191 ? 11.740 2.698 4.148 1.00 43.09 191 ALA A CA 1
ATOM 1438 C C . ALA A 1 191 ? 11.278 1.348 4.707 1.00 43.09 191 ALA A C 1
ATOM 1440 O O . ALA A 1 191 ? 11.520 0.315 4.070 1.00 43.09 191 ALA A O 1
ATOM 1441 N N . SER A 1 192 ? 10.640 1.385 5.881 1.00 43.66 192 SER A N 1
ATOM 1442 C CA . SER A 1 192 ? 9.990 0.243 6.541 1.00 43.66 192 SER A CA 1
ATOM 1443 C C . SER A 1 192 ? 8.908 -0.434 5.708 1.00 43.66 192 SER A C 1
ATOM 1445 O O . SER A 1 192 ? 8.270 0.211 4.848 1.00 43.66 192 SER A O 1
#

Secondary structure (DSSP, 8-state):
---------------------------HHHHHHHHHHHHHHHHHHHHHHHHHHHHHHHHHHHHHHHHHHHHHHHHHHH-HHHHHHHH--STT-EEEEEEETTTTEEEEEEEESSSS-EEEETTEEEEHHHHHHHHHHHHHTTPPPSEEEEEEE--SSSB-SEEEES-B-TTS-B---SS--SS-BTT-----